Protein AF-A0A1I8H898-F1 (afdb_monomer)

Mean predicted aligned error: 4.96 Å

Sequence (190 aa):
MATEVCCSSGSPSNNSNSGSGSIVTDSGVRNYITGSGKGRGLVLIHDIFGLDIGQTRQFADDLAAKAEATVVMPDLFHGGEAWSLARFPPPDKTEFGNWLSTTANADKAAKAILDQTMPIALLPASDDPDMQKLLEELRDQPFYSRCVHRRYDGVSHGFCAARGDRNDAKQMEKILDARDTLAKFFIDNA

pLDDT: mean 88.67, std 8.69, range [54.16, 98.31]

Foldseek 3Di:
DVLVQQQPQDQFAAPQVAAPFDFDQDPLWTKTKEADQDPAEAEDEDPLQWPRGRLSRNLQHLLCVLLSYIYIYIGLCNVPLRDHSVCPVPPDSVVVVVSCVPSVPVVVVLVVVLVDLEAEEAEEEQSDDQCVVVLVSCVPRPHSVLHHGHYHYPHGDQCSTRRPDCVPPSSVVVNSVVSNVVSVSSNVRD

Solvent-accessible surface area (backbone atoms only — not comparable to full-atom values): 10751 Å² total; per-residue (Å²): 110,72,65,56,43,64,65,67,39,62,75,65,54,68,52,67,92,37,49,88,53,45,82,44,73,54,98,88,39,49,24,42,39,23,57,81,27,86,90,40,81,42,80,47,80,64,64,68,60,33,75,75,30,7,39,42,36,37,42,43,40,54,32,9,62,70,44,53,13,24,26,38,29,56,36,90,37,75,92,72,68,36,51,56,65,92,51,55,70,58,90,47,64,64,62,51,46,53,43,35,68,64,80,59,36,58,67,66,49,53,53,56,59,72,72,48,94,64,61,52,75,48,70,29,27,52,64,39,73,78,56,57,70,64,57,56,75,40,62,87,43,96,43,38,93,68,38,45,77,49,78,39,76,94,41,42,48,52,36,64,21,44,47,36,51,76,84,40,67,74,52,33,53,51,37,52,50,51,40,51,51,51,21,48,56,47,60,78,71,107

Nearest PDB structures (foldseek):
  7jqy-assembly1_B  TM=5.136E-01  e=6.416E-01  Burkholderia cenocepacia J2315
  5esr-assembly1_A-2  TM=2.553E-01  e=5.324E-01  Caulobacter vibrioides CB15

Radius of gyration: 16.38 Å; Cα contacts (8 Å, |Δi|>4): 297; chains: 1; bounding box: 42×40×44 Å

InterPro domains:
  IPR029058 Alpha/Beta hydrolase fold [G3DSA:3.40.50.1820] (28-118)
  IPR029058 Alpha/Beta hydrolase fold [SSF53474] (32-176)

Secondary structure (DSSP, 8-state):
-HHHHHHHS------TT--SSEEEEETTEEEEEE---TT-EEEPPP-TT-TT-HHHHHHHHHHHHHHTSEEEEE-TTTTT-SPPGGG-S-S-HHHHHHHHHHTT-HHHHHHHHHT-SS--EE--BSSS---HHHHHTTTTSTTGGG-EE--BTTS-TTTTTTT--TTSHHHHHHHHHHHHHHHHHHHHH-

Organism: NCBI:txid282301

Structure (mmCIF, N/CA/C/O backbone):
data_AF-A0A1I8H898-F1
#
_entry.id   AF-A0A1I8H898-F1
#
loop_
_atom_site.group_PDB
_atom_site.id
_atom_site.type_symbol
_atom_site.label_atom_id
_atom_site.label_alt_id
_atom_site.label_comp_id
_atom_site.label_asym_id
_atom_site.label_entity_id
_atom_site.label_seq_id
_atom_site.pdbx_PDB_ins_code
_atom_site.Cartn_x
_atom_site.Cartn_y
_atom_site.Cartn_z
_atom_site.occupancy
_atom_site.B_iso_or_equiv
_atom_site.auth_seq_id
_atom_site.auth_comp_id
_atom_site.auth_asym_id
_atom_site.auth_atom_id
_atom_site.pdbx_PDB_model_num
ATOM 1 N N . MET A 1 1 ? 19.275 0.018 0.232 1.00 54.16 1 MET A N 1
ATOM 2 C CA . MET A 1 1 ? 18.295 -1.082 0.363 1.00 54.16 1 MET A CA 1
ATOM 3 C C . MET A 1 1 ? 17.015 -0.787 -0.415 1.00 54.16 1 MET A C 1
ATOM 5 O O . MET A 1 1 ? 16.666 -1.600 -1.254 1.00 54.16 1 MET A O 1
ATOM 9 N N . ALA A 1 2 ? 16.378 0.382 -0.248 1.00 59.19 2 ALA A N 1
ATOM 10 C CA . ALA A 1 2 ? 15.155 0.737 -0.990 1.00 59.19 2 ALA A CA 1
ATOM 11 C C . ALA A 1 2 ? 15.296 0.677 -2.529 1.00 59.19 2 ALA A C 1
ATOM 13 O O . ALA A 1 2 ? 14.435 0.139 -3.215 1.00 59.19 2 ALA A O 1
ATOM 14 N N . THR A 1 3 ? 16.414 1.160 -3.083 1.00 63.84 3 THR A N 1
ATOM 15 C CA . THR A 1 3 ? 16.683 1.108 -4.533 1.00 63.84 3 THR A CA 1
ATOM 16 C C . THR A 1 3 ? 16.745 -0.315 -5.085 1.00 63.84 3 THR A C 1
ATOM 18 O O . THR A 1 3 ? 16.323 -0.543 -6.214 1.00 63.84 3 THR A O 1
ATOM 21 N N . GLU A 1 4 ? 17.272 -1.264 -4.313 1.00 71.62 4 GLU A N 1
ATOM 22 C CA . GLU A 1 4 ? 17.483 -2.644 -4.751 1.00 71.62 4 GLU A CA 1
ATOM 23 C C . GLU A 1 4 ? 16.157 -3.391 -4.866 1.00 71.62 4 GLU A C 1
ATOM 25 O O . GLU A 1 4 ? 15.850 -3.882 -5.949 1.00 71.62 4 GLU A O 1
ATOM 30 N N . VAL A 1 5 ? 15.344 -3.363 -3.804 1.00 71.88 5 VAL A N 1
ATOM 31 C CA . VAL A 1 5 ? 14.015 -3.993 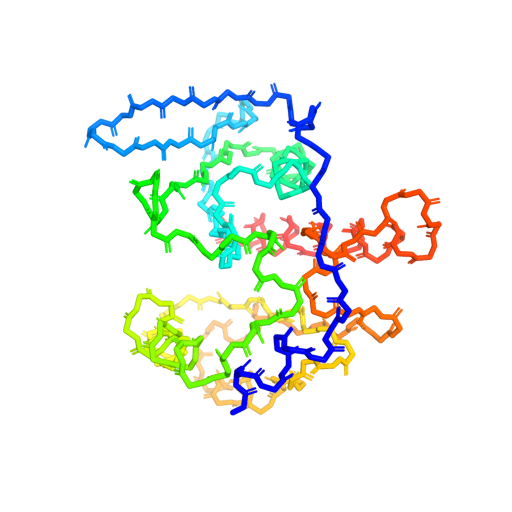-3.765 1.00 71.88 5 VAL A CA 1
ATOM 32 C C . VAL A 1 5 ? 13.111 -3.414 -4.849 1.00 71.88 5 VAL A C 1
ATOM 34 O O . VAL A 1 5 ? 12.553 -4.159 -5.652 1.00 71.88 5 VAL A O 1
ATOM 37 N N . CYS A 1 6 ? 13.042 -2.082 -4.973 1.00 70.88 6 CYS A N 1
ATOM 38 C CA . CYS A 1 6 ? 12.243 -1.451 -6.022 1.00 70.88 6 CYS A CA 1
ATOM 39 C C . CYS A 1 6 ? 12.648 -1.951 -7.417 1.00 70.88 6 CYS A C 1
ATOM 41 O O . CYS A 1 6 ? 11.776 -2.298 -8.212 1.00 70.88 6 CYS A O 1
ATOM 43 N N . CYS A 1 7 ? 13.954 -2.011 -7.715 1.00 73.31 7 CYS A N 1
ATOM 44 C CA . CYS A 1 7 ? 14.472 -2.382 -9.037 1.00 73.31 7 CYS A CA 1
ATOM 45 C C . CYS A 1 7 ? 14.368 -3.878 -9.367 1.00 73.31 7 CYS A C 1
ATOM 47 O O . CYS A 1 7 ? 14.342 -4.211 -10.552 1.00 73.31 7 CYS A O 1
ATOM 49 N N . SER A 1 8 ? 14.346 -4.772 -8.375 1.00 76.56 8 SER A N 1
ATOM 50 C CA . SER A 1 8 ? 14.322 -6.228 -8.586 1.00 76.56 8 SER A CA 1
ATOM 51 C C . SER A 1 8 ? 12.913 -6.829 -8.660 1.00 76.56 8 SER A C 1
ATOM 53 O O . SER A 1 8 ? 12.758 -7.925 -9.194 1.00 76.56 8 SER A O 1
ATOM 55 N N . SER A 1 9 ? 11.887 -6.102 -8.208 1.00 75.69 9 SER A N 1
ATOM 56 C CA . SER A 1 9 ? 10.507 -6.590 -8.013 1.00 75.69 9 SER A CA 1
ATOM 57 C C . SER A 1 9 ? 9.662 -6.732 -9.294 1.00 75.69 9 SER A C 1
ATOM 59 O O . SER A 1 9 ? 8.436 -6.648 -9.262 1.00 75.69 9 SER A O 1
ATOM 61 N N . GLY A 1 10 ? 10.298 -6.895 -10.455 1.00 76.44 10 GLY A N 1
ATOM 62 C CA . GLY A 1 10 ? 9.613 -6.975 -11.748 1.00 76.44 10 GLY A CA 1
ATOM 63 C C . GLY A 1 10 ? 8.990 -5.654 -12.229 1.00 76.44 10 GLY A C 1
ATOM 64 O O . GLY A 1 10 ? 9.042 -4.608 -11.566 1.00 76.44 10 GLY A O 1
ATOM 65 N N . SER A 1 11 ? 8.425 -5.696 -13.439 1.00 83.81 11 SER A N 1
ATOM 66 C CA . SER A 1 11 ? 7.847 -4.523 -14.102 1.00 83.81 11 SER A CA 1
ATOM 67 C C . SER A 1 11 ? 6.476 -4.170 -13.515 1.00 83.81 11 SER A C 1
ATOM 69 O O . SER A 1 11 ? 5.581 -5.017 -13.521 1.00 83.81 11 SER A O 1
ATOM 71 N N . PRO A 1 12 ? 6.272 -2.929 -13.043 1.00 90.19 12 PRO A N 1
ATOM 72 C CA . PRO A 1 12 ? 4.958 -2.466 -12.634 1.00 90.19 12 PRO A CA 1
ATOM 73 C C . PRO A 1 12 ? 4.051 -2.290 -13.860 1.00 90.19 12 PRO A C 1
ATOM 75 O O . PRO A 1 12 ? 4.510 -2.063 -14.981 1.00 90.19 12 PRO A O 1
ATOM 78 N N . SER A 1 13 ? 2.747 -2.360 -13.639 1.00 89.94 13 SER A N 1
ATOM 79 C CA . SER A 1 13 ? 1.715 -2.192 -14.657 1.00 89.94 13 SER A CA 1
ATOM 80 C C . SER A 1 13 ? 0.612 -1.272 -14.146 1.00 89.94 13 SER A C 1
ATOM 82 O O . SER A 1 13 ? 0.474 -1.053 -12.941 1.00 89.94 13 SER A O 1
ATOM 84 N N . ASN A 1 14 ? -0.194 -0.732 -15.057 1.00 89.81 14 ASN A N 1
ATOM 85 C CA . ASN A 1 14 ? -1.360 0.060 -14.692 1.00 89.81 14 ASN A CA 1
ATOM 86 C C . ASN A 1 14 ? -2.572 -0.359 -15.510 1.00 89.81 14 ASN A C 1
ATOM 88 O O . ASN A 1 14 ? -2.575 -0.234 -16.734 1.00 89.81 14 ASN A O 1
ATOM 92 N N . ASN A 1 15 ? -3.619 -0.793 -14.821 1.00 86.19 15 ASN A N 1
ATOM 93 C CA . ASN A 1 15 ? -4.948 -0.894 -15.395 1.00 86.19 15 ASN A CA 1
ATOM 94 C C . ASN A 1 15 ? -5.717 0.391 -15.065 1.00 86.19 15 ASN A C 1
ATOM 96 O O . ASN A 1 15 ? -6.481 0.431 -14.108 1.00 86.19 15 ASN A O 1
ATOM 100 N N . SER A 1 16 ? -5.511 1.453 -15.843 1.00 75.38 16 SER A N 1
ATOM 101 C CA . SER A 1 16 ? -6.016 2.802 -15.533 1.00 75.38 16 SER A CA 1
ATOM 102 C C . SER A 1 16 ? -7.544 2.923 -15.447 1.00 75.38 16 SER A C 1
ATOM 104 O O . SER A 1 16 ? -8.039 3.865 -14.832 1.00 75.38 16 SER A O 1
ATOM 106 N N . ASN A 1 17 ? -8.295 1.964 -15.997 1.00 73.50 17 ASN A N 1
ATOM 107 C CA . ASN A 1 17 ? -9.764 1.916 -15.957 1.00 73.50 17 ASN A CA 1
ATOM 108 C C . ASN A 1 17 ? -10.317 1.298 -14.659 1.00 73.50 17 ASN A C 1
ATOM 110 O O . ASN A 1 17 ? -11.443 0.810 -14.618 1.00 73.50 17 ASN A O 1
ATOM 114 N N . SER A 1 18 ? -9.495 1.264 -13.618 1.00 81.56 18 SER A N 1
ATOM 115 C CA . SER A 1 18 ? -9.754 0.557 -12.373 1.00 81.56 18 SER A CA 1
ATOM 116 C C . SER A 1 18 ? -9.973 1.524 -11.218 1.00 81.56 18 SER A C 1
ATOM 118 O O . SER A 1 18 ? -9.270 2.531 -11.103 1.00 81.56 18 SER A O 1
ATOM 120 N N . GLY A 1 19 ? -10.920 1.181 -10.348 1.00 88.06 19 GLY A N 1
ATOM 121 C CA . GLY A 1 19 ? -11.389 2.045 -9.270 1.00 88.06 19 GLY A CA 1
ATOM 122 C C . GLY A 1 19 ? -12.818 2.529 -9.524 1.00 88.06 19 GLY A C 1
ATOM 123 O O . GLY A 1 19 ? -13.135 3.026 -10.600 1.00 88.06 19 GLY A O 1
ATOM 124 N N . SER A 1 20 ? -13.680 2.353 -8.533 1.00 93.44 20 SER A N 1
ATOM 125 C CA . SER A 1 20 ? -15.090 2.755 -8.500 1.00 93.44 20 SER A CA 1
ATOM 126 C C . SER A 1 20 ? -15.324 4.064 -7.739 1.00 93.44 20 SER A C 1
ATOM 128 O O . SER A 1 20 ? -16.402 4.651 -7.825 1.00 93.44 20 SER A O 1
ATOM 130 N N . GLY A 1 21 ? -14.310 4.520 -7.001 1.00 94.06 21 GLY A N 1
ATOM 131 C CA . GLY A 1 21 ? -14.279 5.798 -6.310 1.00 94.06 21 GLY A CA 1
ATOM 132 C C . GLY A 1 21 ? -14.144 6.987 -7.257 1.00 94.06 21 GLY A C 1
ATOM 133 O O . GLY A 1 21 ? -14.264 6.888 -8.477 1.00 94.06 21 GLY A O 1
ATOM 134 N N . SER A 1 22 ? -13.895 8.158 -6.683 1.00 94.81 22 SER A N 1
ATOM 135 C CA . SER A 1 22 ? -13.815 9.418 -7.420 1.00 94.81 22 SER A CA 1
ATOM 136 C C . SER A 1 22 ? -12.542 10.174 -7.089 1.00 94.81 22 SER A C 1
ATOM 138 O O . SER A 1 22 ? -12.118 10.224 -5.937 1.00 94.81 22 SER A O 1
ATOM 140 N N . ILE A 1 23 ? -11.951 10.803 -8.105 1.00 94.00 23 ILE A N 1
ATOM 141 C CA . ILE A 1 23 ? -10.875 11.769 -7.896 1.00 94.00 23 ILE A CA 1
ATOM 142 C C . ILE A 1 23 ? -11.514 13.125 -7.608 1.00 94.00 23 ILE A C 1
ATOM 144 O O . ILE A 1 23 ? -12.234 13.662 -8.448 1.00 94.00 23 ILE A O 1
ATOM 148 N N . VAL A 1 24 ? -11.234 13.678 -6.434 1.00 93.94 24 VAL A N 1
ATOM 149 C CA . VAL A 1 24 ? -11.728 14.979 -5.981 1.00 93.94 24 VAL A CA 1
ATOM 150 C C . VAL A 1 24 ? -10.544 15.829 -5.549 1.00 93.94 24 VAL A C 1
ATOM 152 O O . VAL A 1 24 ? -9.674 15.365 -4.813 1.00 93.94 24 VAL A O 1
ATOM 155 N N . THR A 1 25 ? -10.511 17.082 -5.990 1.00 94.19 25 THR A N 1
ATOM 156 C CA . THR A 1 25 ? -9.556 18.061 -5.467 1.00 94.19 25 THR A CA 1
ATOM 157 C C . THR A 1 25 ? -10.200 18.806 -4.307 1.00 94.19 25 THR A C 1
ATOM 159 O O . THR A 1 25 ? -11.188 19.508 -4.509 1.00 94.19 25 THR A O 1
ATOM 162 N N . ASP A 1 26 ? -9.629 18.674 -3.113 1.00 84.75 26 ASP A N 1
ATOM 163 C CA . ASP A 1 26 ? -10.034 19.409 -1.913 1.00 84.75 26 ASP A CA 1
ATOM 164 C C . ASP A 1 26 ? -8.816 20.138 -1.343 1.00 84.75 26 ASP A C 1
ATOM 166 O O . ASP A 1 26 ? -7.728 19.571 -1.253 1.00 84.75 26 ASP A O 1
ATOM 170 N N . SER A 1 27 ? -8.983 21.419 -1.008 1.00 87.06 27 SER A N 1
ATOM 171 C CA . SER A 1 27 ? -7.929 22.264 -0.432 1.00 87.06 27 SER A CA 1
ATOM 172 C C . SER A 1 27 ? -6.615 22.255 -1.235 1.00 87.06 27 SER A C 1
ATOM 174 O O . SER A 1 27 ? -5.523 22.343 -0.681 1.00 87.06 27 SER A O 1
ATOM 176 N N . GLY A 1 28 ? -6.720 22.138 -2.564 1.00 86.38 28 GLY A N 1
ATOM 177 C CA . GLY A 1 28 ? -5.576 22.081 -3.481 1.00 86.38 28 GLY A CA 1
ATOM 178 C C . GLY A 1 28 ? -4.901 20.709 -3.594 1.00 86.38 28 GLY A C 1
ATOM 179 O O . GLY A 1 28 ? -3.964 20.566 -4.375 1.00 86.38 28 GLY A O 1
ATOM 180 N N . VAL A 1 29 ? -5.380 19.692 -2.874 1.00 88.88 29 VAL A N 1
ATOM 181 C CA . VAL A 1 29 ? -4.858 18.322 -2.916 1.00 88.88 29 VAL A CA 1
ATOM 182 C C . VAL A 1 29 ? -5.805 17.448 -3.730 1.00 88.88 29 VAL A C 1
ATOM 184 O O . VAL A 1 29 ? -7.006 17.402 -3.463 1.00 88.88 29 VAL A O 1
ATOM 187 N N . ARG A 1 30 ? -5.277 16.749 -4.741 1.00 94.25 30 ARG A N 1
ATOM 188 C CA . ARG A 1 30 ? -6.019 15.690 -5.438 1.00 94.25 30 ARG A CA 1
ATOM 189 C C . ARG A 1 30 ? -6.129 14.483 -4.514 1.00 94.25 30 ARG A C 1
ATOM 191 O O . ARG A 1 30 ? -5.131 14.039 -3.965 1.00 94.25 30 ARG A O 1
ATOM 198 N N . ASN A 1 31 ? -7.321 13.925 -4.385 1.00 93.94 31 ASN A N 1
ATOM 199 C CA . ASN A 1 31 ? -7.587 12.747 -3.572 1.00 93.94 31 ASN A CA 1
ATOM 200 C C . ASN A 1 31 ? -8.385 11.744 -4.391 1.00 93.94 31 ASN A C 1
ATOM 202 O O . ASN A 1 31 ? -9.312 12.132 -5.095 1.00 93.94 31 ASN A O 1
ATOM 206 N N . TYR A 1 32 ? -8.078 10.460 -4.267 1.00 95.75 32 TYR A N 1
ATOM 207 C CA . TY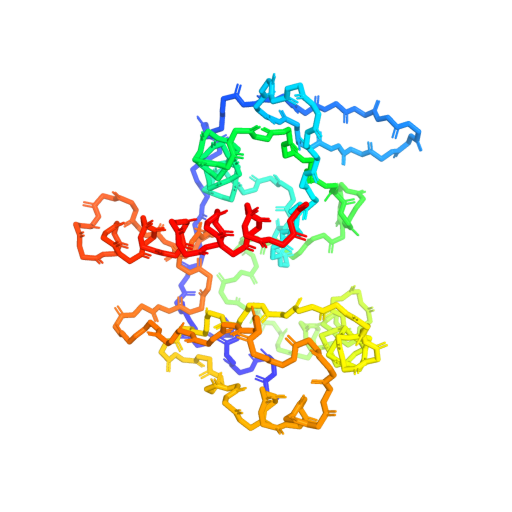R A 1 32 ? -9.012 9.403 -4.633 1.00 95.75 32 TYR A CA 1
ATOM 208 C C . TYR A 1 32 ? -9.832 9.038 -3.396 1.00 95.75 32 TYR A C 1
ATOM 210 O O . TYR A 1 32 ? -9.267 8.701 -2.357 1.00 95.75 32 TYR A O 1
ATOM 218 N N . ILE A 1 33 ? -11.154 9.139 -3.496 1.00 95.25 33 ILE A N 1
ATOM 219 C CA . ILE A 1 33 ? -12.087 8.913 -2.391 1.00 95.25 33 ILE A CA 1
ATOM 220 C C . ILE A 1 33 ? -13.025 7.773 -2.769 1.00 95.25 33 ILE A C 1
ATOM 222 O O . ILE A 1 33 ? -13.607 7.777 -3.855 1.00 95.25 33 ILE A O 1
ATOM 226 N N . THR A 1 34 ? -13.183 6.806 -1.869 1.00 96.50 34 THR A N 1
ATOM 227 C CA . THR A 1 34 ? -14.063 5.651 -2.067 1.00 96.50 34 THR A CA 1
ATOM 228 C C . THR A 1 34 ? -14.668 5.161 -0.753 1.00 96.50 34 THR A C 1
ATOM 230 O O . THR A 1 34 ? -14.199 5.495 0.337 1.00 96.50 34 THR A O 1
ATOM 233 N N . GLY A 1 35 ? -15.728 4.363 -0.862 1.00 93.50 35 GLY A N 1
ATOM 234 C CA . GLY A 1 35 ? -16.539 3.919 0.264 1.00 93.50 35 GLY A CA 1
ATOM 235 C C . GLY A 1 35 ? -17.561 4.958 0.725 1.00 93.50 35 GLY A C 1
ATOM 236 O O . GLY A 1 35 ? -17.519 6.135 0.376 1.00 93.50 35 GLY A O 1
ATOM 237 N N . SER A 1 36 ? -18.521 4.490 1.516 1.00 77.19 36 SER A N 1
ATOM 238 C CA . SER A 1 36 ? -19.608 5.308 2.069 1.00 77.19 36 SER A CA 1
ATOM 239 C C . SER A 1 36 ? -19.740 5.140 3.583 1.00 77.19 36 SER A C 1
ATOM 241 O O . SER A 1 36 ? -20.809 5.395 4.145 1.00 77.19 36 SER A O 1
ATOM 243 N N . GLY A 1 37 ? -18.685 4.643 4.239 1.00 66.38 37 GLY A N 1
ATOM 244 C CA . GLY A 1 37 ? -18.688 4.338 5.665 1.00 66.38 37 GLY A CA 1
ATOM 245 C C . GLY A 1 37 ? -18.958 5.593 6.489 1.00 66.38 37 GLY A C 1
ATOM 246 O O . GLY A 1 37 ? -18.122 6.496 6.554 1.00 66.38 37 GLY A O 1
ATOM 247 N N . LYS A 1 38 ? -20.131 5.660 7.128 1.00 67.31 38 LYS A N 1
ATOM 248 C CA . LYS A 1 38 ? -20.464 6.734 8.069 1.00 67.31 38 LYS A CA 1
ATOM 249 C C . LYS A 1 38 ? -19.777 6.434 9.401 1.00 67.31 38 LYS A C 1
ATOM 251 O O . LYS A 1 38 ? -20.187 5.520 10.106 1.00 67.31 38 LYS A O 1
ATOM 256 N N . GLY A 1 39 ? -18.748 7.209 9.740 1.00 78.00 39 GLY A N 1
ATOM 257 C CA . GLY A 1 39 ? -18.122 7.192 11.069 1.00 78.00 39 GLY A CA 1
ATOM 258 C C . GLY A 1 39 ? -16.714 6.596 11.157 1.00 78.00 39 GLY A C 1
ATOM 259 O O . GLY A 1 39 ? -16.139 6.642 12.238 1.00 78.00 39 GLY A O 1
ATOM 260 N N . ARG A 1 40 ? -16.129 6.092 10.058 1.00 87.69 40 ARG A N 1
ATOM 261 C CA . ARG A 1 40 ? -14.710 5.686 10.002 1.00 87.69 40 ARG A CA 1
ATOM 262 C C . ARG A 1 40 ? -14.035 6.229 8.748 1.00 87.69 40 ARG A C 1
ATOM 264 O O . ARG A 1 40 ? -14.5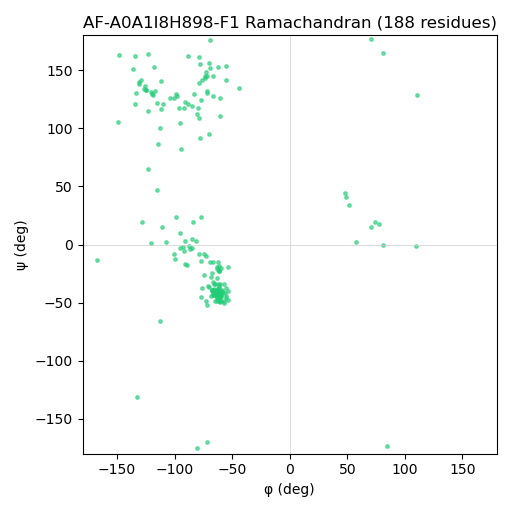58 6.061 7.647 1.00 87.69 40 ARG A O 1
ATOM 271 N N . GLY A 1 41 ? -12.880 6.863 8.927 1.00 90.19 41 GLY A N 1
ATOM 272 C CA . GLY A 1 41 ? -12.030 7.360 7.848 1.00 90.19 41 GLY A CA 1
ATOM 273 C C . GLY A 1 41 ? -10.681 6.651 7.859 1.00 90.19 41 GLY A C 1
ATOM 274 O O . GLY A 1 41 ? -10.059 6.547 8.913 1.00 90.19 41 GLY A O 1
ATOM 275 N N . LEU A 1 42 ? -10.234 6.179 6.700 1.00 91.56 42 LEU A N 1
ATOM 276 C CA . LEU A 1 42 ? -8.923 5.569 6.503 1.00 91.56 42 LEU A CA 1
ATOM 277 C C . LEU A 1 42 ? -8.153 6.391 5.474 1.00 91.56 42 LEU A C 1
ATOM 279 O O . LEU A 1 42 ? -8.660 6.662 4.388 1.00 91.56 42 LEU A O 1
ATOM 283 N N . VAL A 1 43 ? -6.919 6.767 5.803 1.00 91.12 43 VAL A N 1
ATOM 284 C CA . VAL A 1 43 ? -6.007 7.381 4.835 1.00 91.12 43 VAL A CA 1
ATOM 285 C C . VAL A 1 43 ? -5.111 6.293 4.259 1.00 91.12 43 VAL A C 1
ATOM 287 O O . VAL A 1 43 ? -4.365 5.654 4.998 1.00 91.12 43 VAL A O 1
ATOM 290 N N . LEU A 1 44 ? -5.199 6.067 2.950 1.00 92.94 44 LEU A N 1
ATOM 291 C CA . LEU A 1 44 ? -4.334 5.134 2.233 1.00 92.94 44 LEU A CA 1
ATOM 292 C C . LEU A 1 44 ? -3.206 5.916 1.562 1.00 92.94 44 LEU A C 1
ATOM 294 O O . LEU A 1 44 ? -3.460 6.876 0.844 1.00 92.94 44 LEU A O 1
ATOM 298 N N . ILE A 1 45 ? -1.962 5.491 1.757 1.00 90.75 45 ILE A N 1
ATOM 299 C CA . ILE A 1 45 ? -0.798 6.087 1.097 1.00 90.75 45 ILE A CA 1
ATOM 300 C C . ILE A 1 45 ? -0.396 5.192 -0.076 1.00 90.75 45 ILE A C 1
ATOM 302 O O . ILE A 1 45 ? -0.205 3.989 0.096 1.00 90.75 45 ILE A O 1
ATOM 306 N N . HIS A 1 46 ? -0.300 5.769 -1.274 1.00 90.81 46 HIS A N 1
ATOM 307 C CA . HIS A 1 46 ? 0.112 5.044 -2.476 1.00 90.81 46 HIS A CA 1
ATOM 308 C C . HIS A 1 46 ? 1.638 4.856 -2.545 1.00 90.81 46 HIS A C 1
ATOM 310 O O . HIS A 1 46 ? 2.407 5.601 -1.940 1.00 90.81 46 HIS A O 1
ATOM 316 N N . ASP A 1 47 ? 2.071 3.897 -3.364 1.00 89.94 47 ASP A N 1
ATOM 317 C CA . ASP A 1 47 ? 3.479 3.687 -3.726 1.00 89.94 47 ASP A CA 1
ATOM 318 C C . ASP A 1 47 ? 4.023 4.832 -4.617 1.00 89.94 47 ASP A C 1
ATOM 320 O O . ASP A 1 47 ? 3.284 5.727 -5.038 1.00 89.94 47 ASP A O 1
ATOM 324 N N . ILE A 1 48 ? 5.315 4.790 -4.950 1.00 91.06 48 ILE A N 1
ATOM 325 C CA . ILE A 1 48 ? 6.075 5.780 -5.728 1.00 91.06 48 ILE A CA 1
ATOM 326 C C . ILE A 1 48 ? 5.469 6.143 -7.089 1.00 91.06 48 ILE A C 1
ATOM 328 O O . ILE A 1 48 ? 5.806 7.184 -7.646 1.00 91.06 48 ILE A O 1
ATOM 332 N N . PHE A 1 49 ? 4.582 5.306 -7.630 1.00 91.75 49 PHE A N 1
ATOM 333 C CA . PHE A 1 49 ? 3.921 5.538 -8.915 1.00 91.75 49 PHE A CA 1
ATOM 334 C C . PHE A 1 49 ? 2.665 6.417 -8.822 1.00 91.75 49 PHE A C 1
ATOM 336 O O . PHE A 1 49 ? 2.063 6.744 -9.845 1.00 91.75 49 PHE A O 1
ATOM 343 N N . GLY A 1 50 ? 2.278 6.826 -7.614 1.00 91.00 50 GLY A N 1
ATOM 344 C CA . GLY A 1 50 ? 1.285 7.872 -7.412 1.00 91.00 50 GLY A CA 1
ATOM 345 C C . GLY A 1 50 ? -0.173 7.423 -7.445 1.00 91.00 50 GLY A C 1
ATOM 346 O O . GLY A 1 50 ? -0.514 6.240 -7.535 1.00 91.00 50 GLY A O 1
ATOM 347 N N . LEU A 1 51 ? -1.048 8.430 -7.392 1.00 90.75 51 LEU A N 1
ATOM 348 C CA . LEU A 1 51 ? -2.502 8.283 -7.333 1.00 90.75 51 LEU A CA 1
ATOM 349 C C . LEU A 1 51 ? -3.096 7.580 -8.564 1.00 90.75 51 LEU A C 1
ATOM 351 O O . LEU A 1 51 ? -4.209 7.056 -8.502 1.00 90.75 51 LEU A O 1
ATOM 355 N N . ASP A 1 52 ? -2.394 7.604 -9.697 1.00 90.06 52 ASP A N 1
ATOM 356 C CA . ASP A 1 52 ? -2.910 7.192 -11.006 1.00 90.06 52 ASP A CA 1
ATOM 357 C C . ASP A 1 52 ? -2.822 5.688 -11.300 1.00 90.06 52 ASP A C 1
ATOM 359 O O . ASP A 1 52 ? -3.238 5.236 -12.370 1.00 90.06 52 ASP A O 1
ATOM 363 N N . ILE A 1 53 ? -2.383 4.894 -10.321 1.00 93.12 53 ILE A N 1
ATOM 364 C CA . ILE A 1 53 ? -2.382 3.433 -10.406 1.00 93.12 53 ILE A CA 1
ATOM 365 C C . ILE A 1 53 ? -3.763 2.865 -10.094 1.00 93.12 53 ILE A C 1
ATOM 367 O O . ILE A 1 53 ? -4.233 2.879 -8.954 1.00 93.12 53 ILE A O 1
ATOM 371 N N . GLY A 1 54 ? -4.397 2.298 -11.115 1.00 94.06 54 GLY A N 1
ATOM 372 C CA . GLY A 1 54 ? -5.735 1.735 -11.020 1.00 94.06 54 GLY A CA 1
ATOM 373 C C . GLY A 1 54 ? -5.836 0.522 -10.091 1.00 94.06 54 GLY A C 1
ATOM 374 O O . GLY A 1 54 ? -6.835 0.373 -9.391 1.00 94.06 54 GLY A O 1
ATOM 375 N N . GLN A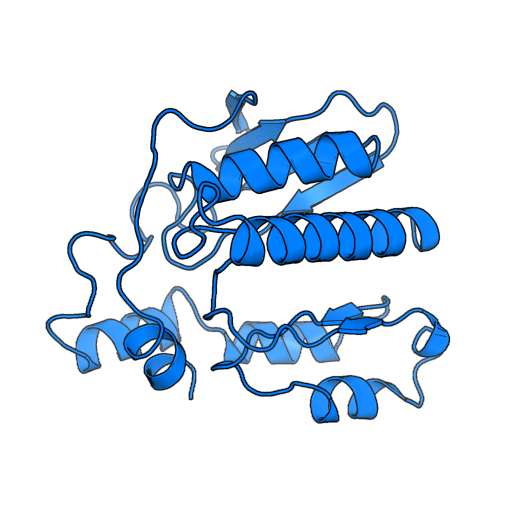 1 55 ? -4.800 -0.316 -10.004 1.00 94.31 55 GLN A N 1
ATOM 376 C CA . GLN A 1 55 ? -4.774 -1.423 -9.039 1.00 94.31 55 GLN A CA 1
ATOM 377 C C . GLN A 1 55 ? -4.763 -0.919 -7.591 1.00 94.31 55 GLN A C 1
ATOM 379 O O . GLN A 1 55 ? -5.482 -1.458 -6.756 1.00 94.31 55 GLN A O 1
ATOM 384 N N . THR A 1 56 ? -4.019 0.153 -7.299 1.00 95.25 56 THR A N 1
ATOM 385 C CA . THR A 1 56 ? -4.017 0.782 -5.970 1.00 95.25 56 THR A CA 1
ATOM 386 C C . THR A 1 56 ? -5.399 1.340 -5.628 1.00 95.25 56 THR A C 1
ATOM 388 O O . THR A 1 56 ? -5.864 1.192 -4.501 1.00 95.25 56 THR A O 1
ATOM 391 N N . ARG A 1 57 ? -6.101 1.922 -6.610 1.00 96.19 57 ARG A N 1
ATOM 392 C CA . ARG A 1 57 ? -7.490 2.387 -6.453 1.00 96.19 57 ARG A CA 1
ATOM 393 C C . ARG A 1 57 ? -8.467 1.245 -6.185 1.00 96.19 57 ARG A C 1
ATOM 395 O O . ARG A 1 57 ? -9.296 1.367 -5.294 1.00 96.19 57 ARG A O 1
ATOM 402 N N . GLN A 1 58 ? -8.342 0.120 -6.893 1.00 95.88 58 GLN A N 1
ATOM 403 C CA . GLN A 1 58 ? -9.138 -1.077 -6.593 1.00 95.88 58 GLN A CA 1
ATOM 404 C C . GLN A 1 58 ? -8.871 -1.594 -5.184 1.00 95.88 58 GLN A C 1
ATOM 406 O O . GLN A 1 58 ? -9.808 -1.942 -4.476 1.00 95.88 58 GLN A O 1
ATOM 411 N N . PHE A 1 59 ? -7.609 -1.622 -4.757 1.00 96.88 59 PHE A N 1
ATOM 412 C CA . PHE A 1 59 ? -7.283 -2.025 -3.396 1.00 96.88 59 PHE A CA 1
ATOM 413 C C . PHE A 1 59 ? -7.916 -1.083 -2.363 1.00 96.88 59 PHE A C 1
ATOM 415 O O . PHE A 1 59 ? -8.449 -1.553 -1.362 1.00 96.88 59 PHE A O 1
ATOM 422 N N . ALA A 1 60 ? -7.927 0.229 -2.628 1.00 97.00 60 ALA A N 1
ATOM 423 C CA . ALA A 1 60 ? -8.629 1.208 -1.800 1.00 97.00 60 ALA A CA 1
ATOM 424 C C . ALA A 1 60 ? -10.139 0.925 -1.725 1.00 97.00 60 ALA A C 1
ATOM 426 O O . ALA A 1 60 ? -10.706 0.979 -0.636 1.00 97.00 60 ALA A O 1
ATOM 427 N N . ASP A 1 61 ? -10.775 0.588 -2.850 1.00 96.88 61 ASP A N 1
ATOM 428 C CA . ASP A 1 61 ? -12.199 0.232 -2.888 1.00 96.88 61 ASP A CA 1
ATOM 429 C C . ASP A 1 61 ? -12.484 -1.032 -2.078 1.00 96.88 61 ASP A C 1
ATOM 431 O O . ASP A 1 61 ? -13.390 -1.051 -1.242 1.00 96.88 61 ASP A O 1
ATOM 435 N N . ASP A 1 62 ? -11.689 -2.082 -2.300 1.00 96.56 62 ASP A N 1
ATOM 436 C CA . ASP A 1 62 ? -11.851 -3.352 -1.604 1.00 96.56 62 ASP A CA 1
ATOM 437 C C . ASP A 1 62 ? -11.665 -3.160 -0.091 1.00 96.56 62 ASP A C 1
ATOM 439 O O . ASP A 1 62 ? -12.418 -3.715 0.714 1.00 96.56 62 ASP A O 1
ATOM 443 N N . LEU A 1 63 ? -10.663 -2.366 0.302 1.00 96.25 63 LEU A N 1
ATOM 444 C CA . LEU A 1 63 ? -10.373 -2.049 1.694 1.00 96.25 63 LEU A CA 1
ATOM 445 C C . LEU A 1 63 ? -11.498 -1.224 2.326 1.00 96.25 63 LEU A C 1
ATOM 447 O O . LEU A 1 63 ? -11.923 -1.547 3.432 1.00 96.25 63 LEU A O 1
ATOM 451 N N . ALA A 1 64 ? -12.023 -0.215 1.625 1.00 96.38 64 ALA A N 1
ATOM 452 C CA . ALA A 1 64 ? -13.151 0.593 2.090 1.00 96.38 64 ALA A CA 1
ATOM 453 C C . ALA A 1 64 ? -14.397 -0.262 2.338 1.00 96.38 64 ALA A C 1
ATOM 455 O O . ALA A 1 64 ? -15.037 -0.142 3.384 1.00 96.38 64 ALA A O 1
ATOM 456 N N . ALA A 1 65 ? -14.707 -1.162 1.399 1.00 95.44 65 ALA A N 1
ATOM 457 C CA . ALA A 1 65 ? -15.825 -2.088 1.517 1.00 95.44 65 ALA A CA 1
ATOM 458 C C . ALA A 1 65 ? -15.637 -3.055 2.694 1.00 95.44 65 ALA A C 1
ATOM 460 O O . ALA A 1 65 ? -16.561 -3.259 3.476 1.00 95.44 65 ALA A O 1
ATOM 461 N N . LYS A 1 66 ? -14.436 -3.627 2.852 1.00 95.56 66 LYS A N 1
ATOM 462 C CA . LYS A 1 66 ? -14.147 -4.598 3.916 1.00 95.56 66 LYS A CA 1
ATOM 463 C C . LYS A 1 66 ? -14.098 -3.965 5.309 1.00 95.56 66 LYS A C 1
ATOM 465 O O . LYS A 1 66 ? -14.502 -4.609 6.271 1.00 95.56 66 LYS A O 1
ATOM 470 N N . ALA A 1 67 ? -13.592 -2.738 5.414 1.00 93.94 67 ALA A N 1
ATOM 471 C CA . ALA A 1 67 ? -13.478 -1.998 6.669 1.00 93.94 67 ALA A CA 1
ATOM 472 C C . ALA A 1 67 ? -14.748 -1.202 7.032 1.00 93.94 67 ALA A C 1
ATOM 474 O O . ALA A 1 67 ? -14.783 -0.563 8.085 1.00 93.94 67 ALA A O 1
ATOM 475 N N . GLU A 1 68 ? -15.760 -1.195 6.153 1.00 93.56 68 GLU A N 1
ATOM 476 C CA . GLU A 1 68 ? -16.952 -0.339 6.252 1.00 93.56 68 GLU A CA 1
ATOM 477 C C . GLU A 1 68 ? -16.584 1.133 6.531 1.00 93.56 68 GLU A C 1
ATOM 479 O O . GLU A 1 68 ? -17.159 1.806 7.392 1.00 93.56 68 GLU A O 1
ATOM 484 N N . ALA A 1 69 ? -15.576 1.626 5.809 1.00 94.25 69 ALA A N 1
ATOM 485 C CA . ALA A 1 69 ? -14.955 2.928 6.023 1.00 94.25 69 ALA A CA 1
ATOM 486 C C . ALA A 1 69 ? -15.010 3.795 4.760 1.00 94.25 69 ALA A C 1
ATOM 488 O O . ALA A 1 69 ? -15.251 3.316 3.651 1.00 94.25 69 ALA A O 1
ATOM 489 N N . THR A 1 70 ? -14.775 5.093 4.933 1.00 95.06 70 THR A N 1
ATOM 490 C CA . THR A 1 70 ? -14.402 5.979 3.827 1.00 95.06 70 THR A CA 1
ATOM 491 C C . THR A 1 70 ? -12.883 5.952 3.694 1.00 95.06 70 THR A C 1
ATOM 493 O O . THR A 1 70 ? -12.185 6.289 4.650 1.00 95.06 70 THR A O 1
ATOM 496 N N . VAL A 1 71 ? -12.367 5.556 2.531 1.00 96.00 71 VAL A N 1
ATOM 497 C CA . VAL A 1 71 ? -10.930 5.596 2.232 1.00 96.00 71 VAL A CA 1
ATOM 498 C C . VAL A 1 71 ? -10.622 6.853 1.431 1.00 96.00 71 VAL A C 1
ATOM 500 O O . VAL A 1 71 ? -11.241 7.110 0.399 1.00 96.00 71 VAL A O 1
ATOM 503 N N . VAL A 1 72 ? -9.642 7.618 1.902 1.00 95.06 72 VAL A N 1
ATOM 504 C CA . VAL 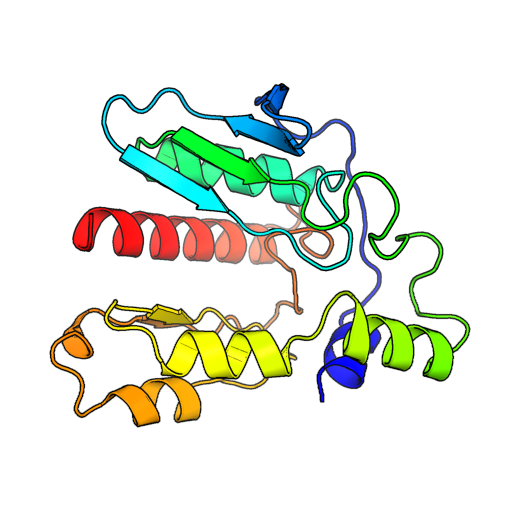A 1 72 ? -9.069 8.771 1.206 1.00 95.06 72 VAL A CA 1
ATOM 505 C C . VAL A 1 72 ? -7.619 8.445 0.881 1.00 95.06 72 VAL A C 1
ATOM 507 O O . VAL A 1 72 ? -6.824 8.162 1.771 1.00 95.06 72 VAL A O 1
ATOM 510 N N . MET A 1 73 ? -7.265 8.487 -0.395 1.00 95.81 73 MET A N 1
ATOM 511 C CA . MET A 1 73 ? -5.894 8.340 -0.863 1.00 95.81 73 MET A CA 1
ATOM 512 C C . MET A 1 73 ? -5.434 9.675 -1.455 1.00 95.81 73 MET A C 1
ATOM 514 O O . MET A 1 73 ? -5.838 9.996 -2.575 1.00 95.81 73 MET A O 1
ATOM 518 N N . PRO A 1 74 ? -4.664 10.489 -0.716 1.00 93.38 74 PRO A N 1
ATOM 519 C CA . PRO A 1 74 ? -4.162 11.761 -1.219 1.00 93.38 74 PRO A CA 1
ATOM 520 C C . PRO A 1 74 ? -3.055 11.550 -2.255 1.00 93.38 74 PRO A C 1
ATOM 522 O O . PRO A 1 74 ? -2.277 10.603 -2.169 1.00 93.38 74 PRO A O 1
ATOM 525 N N . ASP A 1 75 ? -2.967 12.462 -3.219 1.00 91.25 75 ASP A N 1
ATOM 526 C CA . ASP A 1 75 ? -1.854 12.570 -4.159 1.00 91.25 75 ASP A CA 1
ATOM 527 C C . ASP A 1 75 ? -0.661 13.240 -3.471 1.00 91.25 75 ASP A C 1
ATOM 529 O O . ASP A 1 75 ? -0.537 14.468 -3.454 1.00 91.25 75 ASP A O 1
ATOM 533 N N . LEU A 1 76 ? 0.213 12.422 -2.884 1.00 88.31 76 LEU A N 1
ATOM 534 C CA . LEU A 1 76 ? 1.409 12.902 -2.186 1.00 88.31 76 LEU A CA 1
ATOM 535 C C . LEU A 1 76 ? 2.496 13.422 -3.135 1.00 88.31 76 LEU A C 1
ATOM 537 O O . LEU A 1 76 ? 3.468 14.010 -2.674 1.00 88.31 76 LEU A O 1
ATOM 541 N N . PHE A 1 77 ? 2.339 13.209 -4.443 1.00 87.25 77 PHE A N 1
ATOM 542 C CA . PHE A 1 77 ? 3.278 13.662 -5.467 1.00 87.25 77 PHE A CA 1
ATOM 543 C C . PHE A 1 77 ? 2.705 14.785 -6.343 1.00 87.25 77 PHE A C 1
ATOM 545 O O . PHE A 1 77 ? 3.231 15.073 -7.422 1.00 87.25 77 PHE A O 1
ATOM 552 N N . HIS A 1 78 ? 1.612 15.410 -5.896 1.00 82.94 78 HIS A N 1
ATOM 553 C CA . HIS A 1 78 ? 1.062 16.643 -6.455 1.00 82.94 78 HIS A CA 1
ATOM 554 C C . HIS A 1 78 ? 0.905 16.639 -7.990 1.00 82.94 78 HIS A C 1
ATOM 556 O O . HIS A 1 78 ? 1.179 17.633 -8.660 1.00 82.94 78 HIS A O 1
ATOM 562 N N . GLY A 1 79 ? 0.446 15.523 -8.565 1.00 66.50 79 GLY A N 1
ATOM 563 C CA . GLY A 1 79 ? 0.099 15.420 -9.981 1.00 66.50 79 GLY A CA 1
ATOM 564 C C . GLY A 1 79 ? 1.274 15.450 -10.960 1.00 66.50 79 GLY A C 1
ATOM 565 O O . GLY A 1 79 ? 1.038 15.639 -12.154 1.00 66.50 79 GLY A O 1
ATOM 566 N N . GLY A 1 80 ? 2.516 15.267 -10.499 1.00 73.88 80 GLY A N 1
ATOM 567 C CA . GLY A 1 80 ? 3.670 15.272 -11.405 1.00 73.88 80 GLY A CA 1
ATOM 568 C C . GLY A 1 80 ? 4.994 14.759 -10.847 1.00 73.88 80 GLY A C 1
ATOM 569 O O . GLY A 1 80 ? 5.900 14.493 -11.631 1.00 73.88 80 GLY A O 1
ATOM 570 N N . GLU A 1 81 ? 5.124 14.586 -9.533 1.00 84.44 81 GLU A N 1
ATOM 571 C CA . GLU A 1 81 ? 6.392 14.163 -8.926 1.00 84.44 81 GLU A CA 1
ATOM 572 C C . GLU A 1 81 ? 6.515 12.646 -8.770 1.00 84.44 81 GLU A C 1
ATOM 574 O O . GLU A 1 81 ? 7.576 12.159 -8.384 1.00 84.44 81 GLU A O 1
ATOM 579 N N . ALA A 1 82 ? 5.452 11.897 -9.079 1.00 90.94 82 ALA A N 1
ATOM 580 C CA . ALA A 1 82 ? 5.436 10.447 -8.987 1.00 90.94 82 ALA A CA 1
ATOM 581 C C . ALA A 1 82 ? 6.396 9.847 -10.017 1.00 90.94 82 ALA A C 1
ATOM 583 O O . ALA A 1 82 ? 6.522 10.342 -11.144 1.00 90.94 82 ALA A O 1
ATOM 584 N N . TRP A 1 83 ? 7.042 8.738 -9.665 1.00 90.94 83 TRP A N 1
ATOM 585 C CA . TRP A 1 83 ? 7.900 8.052 -10.616 1.00 90.94 83 TRP A CA 1
ATOM 586 C C . TRP A 1 83 ? 7.062 7.471 -11.754 1.00 90.94 83 TRP A C 1
ATOM 588 O O . TRP A 1 83 ? 6.094 6.742 -11.541 1.00 90.94 83 TRP A O 1
ATOM 598 N N . SER A 1 84 ? 7.446 7.773 -12.991 1.00 89.19 84 SER A N 1
ATOM 599 C CA . SER A 1 84 ? 6.723 7.278 -14.159 1.00 89.19 84 SER A CA 1
ATOM 600 C C . SER A 1 84 ? 6.952 5.780 -14.356 1.00 89.19 84 SER A C 1
ATOM 602 O O . SER A 1 84 ? 8.091 5.317 -14.434 1.00 89.19 84 SER A O 1
ATOM 604 N N . LEU A 1 85 ? 5.862 5.028 -14.533 1.00 89.06 85 LEU A N 1
ATOM 605 C CA . LEU A 1 85 ? 5.896 3.605 -14.898 1.00 89.06 85 LEU A CA 1
ATOM 606 C C . LEU A 1 85 ? 6.707 3.346 -16.174 1.00 89.06 85 LEU A C 1
ATOM 608 O O . LEU A 1 85 ? 7.423 2.355 -16.257 1.00 89.06 85 LEU A O 1
ATOM 612 N N . ALA A 1 86 ? 6.629 4.250 -17.157 1.00 87.06 86 ALA A N 1
ATOM 613 C CA . ALA A 1 86 ? 7.362 4.131 -18.420 1.00 87.06 86 ALA A CA 1
ATOM 614 C C . ALA A 1 86 ? 8.884 4.258 -18.239 1.00 87.06 86 ALA A C 1
ATOM 616 O O . ALA A 1 86 ? 9.653 3.903 -19.128 1.00 87.06 86 ALA A O 1
ATOM 617 N N . ARG A 1 87 ? 9.320 4.763 -17.080 1.00 86.62 87 ARG A N 1
ATOM 618 C CA . ARG A 1 87 ? 10.723 4.867 -16.676 1.00 86.62 87 ARG A CA 1
ATOM 619 C C . ARG A 1 87 ? 11.114 3.721 -15.740 1.00 86.62 87 ARG A C 1
ATOM 621 O O . ARG A 1 87 ? 12.023 3.894 -14.933 1.00 86.62 87 ARG A O 1
ATOM 628 N N . PHE A 1 88 ? 10.400 2.593 -15.792 1.00 86.06 88 PHE A N 1
ATOM 629 C CA . PHE A 1 88 ? 10.684 1.409 -14.990 1.00 86.06 88 PHE A CA 1
ATOM 630 C C . PHE A 1 88 ? 11.020 0.192 -15.878 1.00 86.06 88 PHE A C 1
ATOM 632 O O . PHE A 1 88 ? 10.229 -0.131 -16.765 1.00 86.06 88 PHE A O 1
ATOM 639 N N . PRO A 1 89 ? 12.145 -0.521 -15.652 1.00 86.19 89 PRO A N 1
ATOM 640 C CA . PRO A 1 89 ? 13.183 -0.247 -14.652 1.00 86.19 89 PRO A CA 1
ATOM 641 C C . PRO A 1 89 ? 13.882 1.105 -14.893 1.00 86.19 89 PRO A C 1
ATOM 643 O O . PRO A 1 89 ? 13.901 1.582 -16.029 1.00 86.19 89 PRO A O 1
ATOM 646 N N . PRO A 1 90 ? 14.423 1.748 -13.840 1.00 85.69 90 PRO A N 1
ATOM 647 C CA . PRO A 1 90 ? 15.026 3.068 -13.961 1.00 85.69 90 PRO A CA 1
ATOM 648 C C . PRO A 1 90 ? 16.200 3.033 -14.947 1.00 85.69 90 PRO A C 1
ATOM 650 O O . PRO A 1 90 ? 17.115 2.225 -14.762 1.00 85.69 90 PRO A O 1
ATOM 653 N N . PRO A 1 91 ? 16.201 3.900 -15.979 1.00 84.12 91 PRO A N 1
ATOM 654 C CA . PRO A 1 91 ? 17.285 3.939 -16.958 1.00 84.12 91 PRO A CA 1
ATOM 655 C C . PRO A 1 91 ? 18.601 4.395 -16.316 1.00 84.12 91 PRO A C 1
ATOM 657 O O . PRO A 1 91 ? 19.664 3.898 -16.677 1.00 84.12 91 PRO A O 1
ATOM 660 N N . ASP A 1 92 ? 18.518 5.290 -15.325 1.00 88.69 92 ASP A N 1
ATOM 661 C CA . ASP A 1 92 ? 19.627 5.700 -14.469 1.00 88.69 92 ASP A CA 1
ATOM 662 C C . ASP A 1 92 ? 19.275 5.441 -12.996 1.00 88.69 92 ASP A C 1
ATOM 664 O O . ASP A 1 92 ? 18.366 6.048 -12.420 1.00 88.69 92 ASP A O 1
ATOM 668 N N . LYS A 1 93 ? 20.021 4.524 -12.371 1.00 86.12 93 LYS A N 1
ATOM 669 C CA . LYS A 1 93 ? 19.859 4.175 -10.953 1.00 86.12 93 LYS A CA 1
ATOM 670 C C . LYS A 1 93 ? 20.261 5.315 -10.014 1.00 86.12 93 LYS A C 1
ATOM 672 O O . LYS A 1 93 ? 19.770 5.356 -8.889 1.00 86.12 93 LYS A O 1
ATOM 677 N N . THR A 1 94 ? 21.133 6.219 -10.454 1.00 89.25 94 THR A N 1
ATOM 678 C CA . THR A 1 94 ? 21.586 7.380 -9.676 1.00 89.25 94 THR A CA 1
ATOM 679 C C . THR A 1 94 ? 20.482 8.420 -9.592 1.00 89.25 94 THR A C 1
ATOM 681 O O . THR A 1 94 ? 20.142 8.858 -8.497 1.00 89.25 94 THR A O 1
ATOM 684 N N . GLU A 1 95 ? 19.870 8.767 -10.728 1.00 90.06 95 GLU A N 1
ATOM 685 C CA . GLU A 1 95 ? 18.711 9.664 -10.764 1.00 90.06 95 GLU A CA 1
ATOM 686 C C . GLU A 1 95 ? 17.577 9.113 -9.896 1.00 90.06 95 GLU A C 1
ATOM 688 O O . GLU A 1 95 ? 17.054 9.815 -9.032 1.00 90.06 95 GLU A O 1
ATOM 693 N N . PHE A 1 96 ? 17.253 7.830 -10.073 1.00 89.12 96 PHE A N 1
ATOM 694 C CA . PHE A 1 96 ? 16.220 7.173 -9.281 1.00 89.12 96 PHE A CA 1
ATOM 695 C C . PHE A 1 96 ? 16.552 7.164 -7.783 1.00 89.12 96 PHE A C 1
ATOM 697 O O . PHE A 1 96 ? 15.693 7.463 -6.956 1.00 89.12 96 PHE A O 1
ATOM 704 N N . GLY A 1 97 ? 17.805 6.878 -7.417 1.00 88.19 97 GLY A N 1
ATOM 705 C CA . GLY A 1 97 ? 18.268 6.930 -6.031 1.00 88.19 97 GLY A CA 1
ATOM 706 C C . GLY A 1 97 ? 18.189 8.331 -5.418 1.00 88.19 97 GLY A C 1
ATOM 707 O O . GLY A 1 97 ? 17.783 8.467 -4.266 1.00 88.19 97 GLY A O 1
ATOM 708 N N . ASN A 1 98 ? 18.518 9.372 -6.186 1.00 89.56 98 ASN A N 1
ATOM 709 C CA . ASN A 1 98 ? 18.406 10.767 -5.752 1.00 89.56 98 ASN A CA 1
ATOM 710 C C . ASN A 1 98 ? 16.945 11.192 -5.565 1.00 89.56 98 ASN A C 1
ATOM 712 O O . ASN A 1 98 ? 16.614 11.885 -4.604 1.00 89.56 98 ASN A O 1
ATOM 716 N N . TRP A 1 99 ? 16.059 10.754 -6.457 1.00 90.00 99 TRP A N 1
ATOM 717 C CA . TRP A 1 99 ? 14.626 10.994 -6.319 1.00 90.00 99 TRP A CA 1
ATOM 718 C C . TRP A 1 99 ? 14.051 10.269 -5.089 1.00 90.00 99 TRP A C 1
ATOM 720 O O . TRP A 1 99 ? 13.341 10.877 -4.289 1.00 90.00 99 TRP A O 1
ATOM 730 N N . LEU A 1 100 ? 14.438 9.008 -4.856 1.00 87.12 100 LEU A N 1
ATOM 731 C CA . LEU A 1 100 ? 14.060 8.272 -3.645 1.00 87.12 100 LEU A CA 1
ATOM 732 C C . LEU A 1 100 ? 14.586 8.939 -2.369 1.00 87.12 100 LEU A C 1
ATOM 734 O O . LEU A 1 100 ? 13.888 8.950 -1.369 1.00 87.12 100 LEU A O 1
ATOM 738 N N . SER A 1 101 ? 15.789 9.513 -2.361 1.00 84.50 101 SER A N 1
ATOM 739 C CA . SER A 1 101 ? 16.337 10.139 -1.148 1.00 84.50 101 SER A CA 1
ATOM 740 C C . SER A 1 101 ? 15.739 11.515 -0.832 1.00 84.50 101 SER A C 1
ATOM 742 O O . SER A 1 101 ? 15.887 12.001 0.292 1.00 84.50 101 SER A O 1
ATOM 744 N N . THR A 1 102 ? 15.042 12.139 -1.783 1.00 84.25 102 THR A N 1
ATOM 745 C CA . THR A 1 102 ? 14.476 13.487 -1.638 1.00 84.25 102 THR A CA 1
ATOM 746 C C . THR A 1 102 ? 12.951 13.459 -1.619 1.00 84.25 102 THR A C 1
ATOM 748 O O . THR A 1 102 ? 12.352 13.736 -0.581 1.00 84.25 102 THR A O 1
ATOM 751 N N . THR A 1 103 ? 12.330 13.081 -2.734 1.00 83.38 103 THR A N 1
ATOM 752 C CA . THR A 1 103 ? 10.877 13.083 -2.937 1.00 83.38 103 THR A CA 1
ATOM 753 C C . THR A 1 103 ? 10.192 11.906 -2.239 1.00 83.38 103 THR A C 1
ATOM 755 O O . THR A 1 103 ? 9.192 12.096 -1.554 1.00 83.38 103 THR A O 1
ATOM 758 N N . ALA A 1 104 ? 10.743 10.693 -2.351 1.00 81.06 104 ALA A N 1
ATOM 759 C CA . ALA A 1 104 ? 10.144 9.465 -1.808 1.00 81.06 104 ALA A CA 1
ATOM 760 C C . ALA A 1 104 ? 10.996 8.823 -0.693 1.00 81.06 104 ALA A C 1
ATOM 762 O O . ALA A 1 104 ? 11.251 7.617 -0.691 1.00 81.06 104 ALA A O 1
ATOM 763 N N . ASN A 1 105 ? 11.459 9.646 0.256 1.00 80.75 105 ASN A N 1
ATOM 764 C CA . ASN A 1 105 ? 12.409 9.235 1.293 1.00 80.75 105 ASN A CA 1
ATOM 765 C C . ASN A 1 105 ? 11.788 8.273 2.322 1.00 80.75 105 ASN A C 1
ATOM 767 O O . ASN A 1 105 ? 11.196 8.688 3.322 1.00 80.75 105 ASN A O 1
ATOM 771 N N . ALA A 1 106 ? 11.980 6.974 2.082 1.00 72.31 106 ALA A N 1
ATOM 772 C CA . ALA A 1 106 ? 11.493 5.897 2.939 1.00 72.31 106 ALA A CA 1
ATOM 773 C C . ALA A 1 106 ? 12.163 5.862 4.326 1.00 72.31 106 ALA A C 1
ATOM 775 O O . ALA A 1 106 ? 11.502 5.527 5.305 1.00 72.31 106 ALA A O 1
ATOM 776 N N . ASP A 1 107 ? 13.436 6.252 4.451 1.00 72.06 107 ASP A N 1
ATOM 777 C CA . ASP A 1 107 ? 14.150 6.232 5.740 1.00 72.06 107 ASP A CA 1
ATOM 778 C C . ASP A 1 107 ? 13.564 7.260 6.718 1.00 72.06 107 ASP A C 1
ATOM 780 O O . ASP A 1 107 ? 13.371 6.990 7.907 1.00 72.06 107 ASP A O 1
ATOM 784 N N . LYS A 1 108 ? 13.203 8.442 6.204 1.00 72.19 108 LYS A N 1
ATOM 785 C CA . LYS A 1 108 ? 12.483 9.462 6.970 1.00 72.19 108 LYS A CA 1
ATOM 786 C C . LYS A 1 108 ? 11.112 8.949 7.419 1.00 72.19 108 LYS A C 1
ATOM 788 O O . LYS A 1 108 ? 10.712 9.224 8.550 1.00 72.19 108 LYS A O 1
ATOM 793 N N . ALA A 1 109 ? 10.418 8.194 6.564 1.00 70.56 109 ALA A N 1
ATOM 794 C CA . ALA A 1 109 ? 9.142 7.573 6.908 1.00 70.56 109 ALA A CA 1
ATOM 795 C C . ALA A 1 109 ? 9.304 6.490 7.991 1.00 70.56 109 ALA A C 1
ATOM 797 O O . ALA A 1 109 ? 8.553 6.496 8.960 1.00 70.56 109 ALA A O 1
ATOM 798 N N . ALA A 1 110 ? 10.319 5.625 7.897 1.00 68.31 110 ALA A N 1
ATOM 799 C CA . ALA A 1 110 ? 10.591 4.576 8.884 1.00 68.31 110 ALA A CA 1
ATOM 800 C C . ALA A 1 110 ? 10.856 5.140 10.289 1.00 68.31 110 ALA A C 1
ATOM 802 O O . ALA A 1 110 ? 10.311 4.639 11.271 1.00 68.31 110 ALA A O 1
ATOM 803 N N . LYS A 1 111 ? 11.623 6.233 10.393 1.00 70.88 111 LYS A N 1
ATOM 804 C CA . LYS A 1 111 ? 11.820 6.914 11.680 1.00 70.88 111 LYS A CA 1
ATOM 805 C C . LYS A 1 111 ? 10.501 7.451 12.244 1.00 70.88 111 LYS A C 1
ATOM 807 O O . LYS A 1 111 ? 10.218 7.263 13.420 1.00 70.88 111 LYS A O 1
ATOM 812 N N . ALA A 1 112 ? 9.681 8.077 11.400 1.00 71.94 112 ALA A N 1
ATOM 813 C CA . ALA A 1 112 ? 8.375 8.566 11.824 1.00 71.94 112 ALA A CA 1
ATOM 814 C C . ALA A 1 112 ? 7.455 7.427 12.295 1.00 71.94 112 ALA A C 1
ATOM 816 O O . ALA A 1 112 ? 6.681 7.643 13.219 1.00 71.94 112 ALA A O 1
ATOM 817 N N . ILE A 1 113 ? 7.551 6.233 11.696 1.00 68.06 113 ILE A N 1
ATOM 818 C CA . ILE A 1 113 ? 6.813 5.023 12.098 1.00 68.06 113 ILE A CA 1
ATOM 819 C C . ILE A 1 113 ? 7.242 4.549 13.497 1.00 68.06 113 ILE A C 1
ATOM 821 O O . ILE A 1 113 ? 6.386 4.205 14.306 1.00 68.06 113 ILE A O 1
ATOM 825 N N . LEU A 1 114 ? 8.540 4.563 13.807 1.00 69.62 114 LEU A N 1
ATOM 826 C CA . LEU A 1 114 ? 9.052 4.161 15.126 1.00 69.62 114 LEU A CA 1
ATOM 827 C C . LEU A 1 1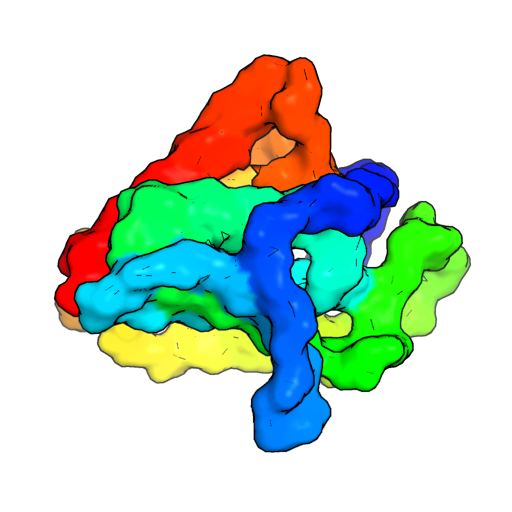14 ? 8.661 5.123 16.256 1.00 69.62 114 LEU A C 1
ATOM 829 O O . LEU A 1 114 ? 8.500 4.696 17.395 1.00 69.62 114 LEU A O 1
ATOM 833 N N . ASP A 1 115 ? 8.458 6.400 15.935 1.00 77.25 115 ASP A N 1
ATOM 834 C CA . ASP A 1 115 ? 8.005 7.415 16.892 1.00 77.25 115 ASP A CA 1
ATOM 835 C C . ASP A 1 115 ? 6.471 7.389 17.114 1.00 77.25 115 ASP A C 1
ATOM 837 O O . ASP A 1 115 ? 5.931 8.230 17.839 1.00 77.25 115 ASP A O 1
ATOM 841 N N . GLN A 1 116 ? 5.736 6.454 16.492 1.00 72.88 116 GLN A N 1
ATOM 842 C CA . GLN A 1 116 ? 4.281 6.365 16.640 1.00 72.88 116 GLN A CA 1
ATOM 843 C C . GLN A 1 116 ? 3.867 5.805 18.002 1.00 72.88 116 GLN A C 1
ATOM 845 O O . GLN A 1 116 ? 4.448 4.864 18.535 1.00 72.88 116 GLN A O 1
ATOM 850 N N . THR A 1 117 ? 2.767 6.338 18.529 1.00 80.75 117 THR A N 1
ATOM 851 C CA . THR A 1 117 ? 2.112 5.856 19.757 1.00 80.75 117 THR A CA 1
ATOM 852 C C . THR A 1 117 ? 0.965 4.879 19.475 1.00 80.75 117 THR A C 1
ATOM 854 O O . THR A 1 117 ? 0.190 4.538 20.372 1.00 80.75 117 THR A O 1
ATOM 857 N N . MET A 1 118 ? 0.839 4.447 18.219 1.00 87.50 118 MET A N 1
ATOM 858 C CA . MET A 1 118 ? -0.277 3.665 17.700 1.00 87.50 118 MET A CA 1
ATOM 859 C C . MET A 1 118 ? 0.210 2.296 17.201 1.00 87.50 118 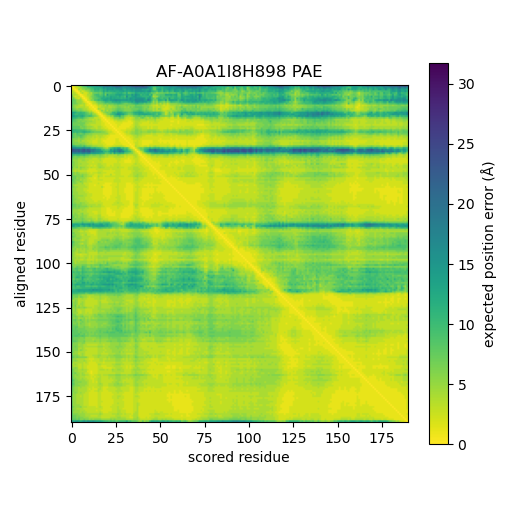MET A C 1
ATOM 861 O O . MET A 1 118 ? 1.358 2.180 16.774 1.00 87.50 118 MET A O 1
ATOM 865 N N . PRO A 1 119 ? -0.649 1.259 17.215 1.00 91.94 119 PRO A N 1
ATOM 866 C CA . PRO A 1 119 ? -0.339 -0.042 16.634 1.00 91.94 119 PRO A CA 1
ATOM 867 C C . PRO A 1 119 ? 0.057 0.069 15.167 1.00 91.94 119 PRO A C 1
ATOM 869 O O . PRO A 1 119 ? -0.407 0.963 14.458 1.00 91.94 119 PRO A O 1
ATOM 872 N N . ILE A 1 120 ? 0.847 -0.895 14.698 1.00 91.69 120 ILE A N 1
ATOM 873 C CA . ILE A 1 120 ? 1.360 -0.932 13.327 1.00 91.69 120 ILE A CA 1
ATOM 874 C C . ILE A 1 120 ? 1.110 -2.319 12.733 1.00 91.69 120 ILE A C 1
ATOM 876 O O . ILE A 1 120 ? 1.307 -3.331 13.406 1.00 91.69 120 ILE A O 1
ATOM 880 N N . ALA A 1 121 ? 0.689 -2.363 11.469 1.00 93.75 121 ALA A N 1
ATOM 881 C CA . ALA A 1 121 ? 0.598 -3.585 10.678 1.00 93.75 121 ALA A CA 1
ATOM 882 C C . ALA A 1 121 ? 1.677 -3.579 9.583 1.00 93.75 121 ALA A C 1
ATOM 884 O O . ALA A 1 121 ? 1.701 -2.682 8.743 1.00 93.75 121 ALA A O 1
ATOM 885 N N . LEU A 1 122 ? 2.563 -4.576 9.591 1.00 93.81 122 LEU A N 1
ATOM 886 C CA . LEU A 1 122 ? 3.665 -4.750 8.642 1.00 93.81 122 LEU A CA 1
ATOM 887 C C . LEU A 1 122 ? 3.395 -5.974 7.761 1.00 93.81 122 LEU A C 1
ATOM 889 O O . LEU A 1 122 ? 3.296 -7.093 8.263 1.00 93.81 122 LEU A O 1
ATOM 893 N N . LEU A 1 123 ? 3.245 -5.763 6.452 1.00 96.06 123 LEU A N 1
ATOM 894 C CA . LEU A 1 123 ? 2.863 -6.805 5.491 1.00 96.06 123 LEU A CA 1
ATOM 895 C C . LEU A 1 123 ? 3.903 -6.943 4.353 1.00 96.06 123 LEU A C 1
ATOM 897 O O . LEU A 1 123 ? 3.590 -6.608 3.209 1.00 96.06 123 LEU A O 1
ATOM 901 N N . PRO A 1 124 ? 5.150 -7.366 4.640 1.00 94.88 124 PRO A N 1
ATOM 902 C CA . PRO A 1 124 ? 6.220 -7.422 3.641 1.00 94.88 124 PRO A CA 1
ATOM 903 C C . PRO A 1 124 ? 6.018 -8.550 2.619 1.00 94.88 124 PRO A C 1
ATOM 905 O O . PRO A 1 124 ? 5.547 -9.642 2.957 1.00 94.88 124 PRO A O 1
ATOM 908 N N . ALA A 1 125 ? 6.415 -8.297 1.372 1.00 94.69 125 ALA A N 1
ATOM 909 C CA . ALA A 1 125 ? 6.482 -9.288 0.303 1.00 94.69 125 ALA A CA 1
ATOM 910 C C . ALA A 1 125 ? 7.767 -10.143 0.383 1.00 94.69 125 ALA A C 1
ATOM 912 O O . ALA A 1 125 ? 8.555 -10.046 1.324 1.00 94.69 125 ALA A O 1
ATOM 913 N N . SER A 1 126 ? 7.992 -11.013 -0.606 1.00 93.94 126 SER A N 1
ATOM 914 C CA . SER A 1 126 ? 9.116 -11.971 -0.587 1.00 93.94 126 SER A CA 1
ATOM 915 C C . SER A 1 126 ? 10.482 -11.307 -0.705 1.00 93.94 126 SER A C 1
ATOM 917 O O . SER A 1 126 ? 11.447 -11.753 -0.086 1.00 93.94 126 SER A O 1
ATOM 919 N N . ASP A 1 127 ? 10.545 -10.285 -1.550 1.00 91.31 127 ASP A N 1
ATOM 920 C CA . ASP A 1 127 ? 11.721 -9.493 -1.899 1.00 91.31 127 ASP A CA 1
ATOM 921 C C . ASP A 1 127 ? 11.867 -8.239 -1.023 1.00 91.31 127 ASP A C 1
ATOM 923 O O . ASP A 1 127 ? 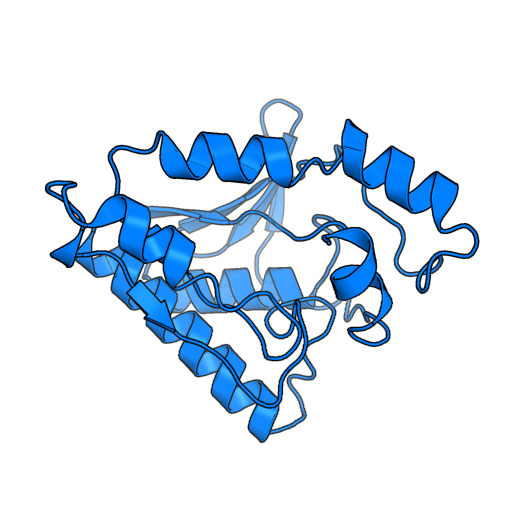12.875 -7.540 -1.124 1.00 91.31 127 ASP A O 1
ATOM 927 N N . ASP A 1 128 ? 10.923 -7.995 -0.112 1.00 89.62 128 ASP A N 1
ATOM 928 C CA . ASP A 1 128 ? 11.053 -6.994 0.939 1.00 89.62 128 ASP A CA 1
ATOM 929 C C . ASP A 1 128 ? 11.938 -7.498 2.095 1.00 89.62 128 ASP A C 1
ATOM 931 O O . ASP A 1 128 ? 12.025 -8.705 2.367 1.00 89.62 128 ASP A O 1
ATOM 935 N N . PRO A 1 129 ? 12.567 -6.585 2.862 1.00 88.88 129 PRO A N 1
ATOM 936 C CA . PRO A 1 129 ? 13.060 -6.922 4.185 1.00 88.88 129 PRO A CA 1
ATOM 937 C C . PRO A 1 129 ? 11.912 -7.478 5.025 1.00 88.88 129 PRO A C 1
ATOM 939 O O . PRO A 1 129 ? 10.803 -6.962 4.994 1.00 88.88 129 PRO A O 1
ATOM 942 N N . ASP A 1 130 ? 12.200 -8.487 5.838 1.00 88.69 130 ASP A N 1
ATOM 943 C CA . ASP A 1 130 ? 11.183 -9.160 6.643 1.00 88.69 130 ASP A CA 1
ATOM 944 C C . ASP A 1 130 ? 10.489 -8.238 7.660 1.00 88.69 130 ASP A C 1
ATOM 946 O O . ASP A 1 130 ? 9.390 -8.520 8.087 1.00 88.69 130 ASP A O 1
ATOM 950 N N . MET A 1 131 ? 11.104 -7.131 8.076 1.00 88.56 131 MET A N 1
ATOM 951 C CA . MET A 1 131 ? 10.559 -6.184 9.065 1.00 88.56 131 MET A CA 1
ATOM 952 C C . MET A 1 131 ? 10.195 -6.765 10.452 1.00 88.56 131 MET A C 1
ATOM 954 O O . MET A 1 131 ? 9.779 -5.995 11.312 1.00 88.56 131 MET A O 1
ATOM 958 N N . GLN A 1 132 ? 10.415 -8.054 10.752 1.00 90.25 132 GLN A N 1
ATOM 959 C CA . GLN A 1 132 ? 10.181 -8.602 12.099 1.00 90.25 132 GLN A CA 1
ATOM 960 C C . GLN A 1 132 ? 11.011 -7.875 13.158 1.00 90.25 132 GLN A C 1
ATOM 962 O O . GLN A 1 132 ? 10.497 -7.529 14.214 1.00 90.25 132 GLN A O 1
ATOM 967 N N . LYS A 1 133 ? 12.276 -7.562 12.856 1.00 88.94 133 LYS A N 1
ATOM 968 C CA . LYS A 1 133 ? 13.133 -6.777 13.760 1.00 88.94 133 LYS A CA 1
ATOM 969 C C . LYS A 1 133 ? 12.539 -5.403 14.079 1.00 88.94 133 LYS A C 1
ATOM 971 O O . LYS A 1 133 ? 12.596 -4.981 15.223 1.00 88.94 133 LYS A O 1
ATOM 976 N N . LEU A 1 134 ? 11.925 -4.750 13.088 1.00 85.62 134 LEU A N 1
ATOM 977 C CA . LEU A 1 134 ? 11.246 -3.467 13.282 1.00 85.62 134 LEU A CA 1
ATOM 978 C C . LEU A 1 134 ? 10.049 -3.623 14.228 1.00 85.62 134 LEU A C 1
ATOM 980 O O . LEU A 1 134 ? 9.849 -2.797 15.109 1.00 85.62 134 LEU A O 1
ATOM 984 N N . LEU A 1 135 ? 9.271 -4.701 14.082 1.00 89.31 135 LEU A N 1
ATOM 985 C CA . LEU A 1 135 ? 8.193 -4.998 15.022 1.00 89.31 135 LEU A CA 1
ATOM 986 C C . LEU A 1 135 ? 8.738 -5.249 16.437 1.00 89.31 135 LEU A C 1
ATOM 988 O O . LEU A 1 135 ? 8.168 -4.765 17.410 1.00 89.31 135 LEU A O 1
ATOM 992 N N . GLU A 1 136 ? 9.840 -5.987 16.565 1.00 91.00 136 GLU A N 1
ATOM 993 C CA . GLU A 1 136 ? 10.455 -6.305 17.857 1.00 91.00 136 GLU A CA 1
ATOM 994 C C . GLU A 1 136 ? 10.958 -5.069 18.613 1.00 91.00 136 GLU A C 1
ATOM 996 O O . GLU A 1 136 ? 10.922 -5.073 19.842 1.00 91.00 136 GLU A O 1
ATOM 1001 N N . GLU A 1 137 ? 11.354 -4.001 17.916 1.00 89.75 137 GLU A N 1
ATOM 1002 C CA . GLU A 1 137 ? 11.704 -2.712 18.536 1.00 89.75 137 GLU A CA 1
ATOM 1003 C C . GLU A 1 137 ? 10.515 -2.063 19.266 1.00 89.75 137 GLU A C 1
ATOM 1005 O O . GLU A 1 137 ? 10.705 -1.266 20.183 1.00 89.75 137 GLU A O 1
ATOM 1010 N N . LEU A 1 138 ? 9.281 -2.446 18.924 1.00 88.69 138 LEU A N 1
ATOM 1011 C CA . LEU A 1 138 ? 8.061 -1.949 19.560 1.00 88.69 138 LEU A CA 1
ATOM 1012 C C . LEU A 1 138 ? 7.613 -2.806 20.754 1.00 88.69 138 LEU A C 1
ATOM 1014 O O . LEU A 1 138 ? 6.562 -2.523 21.320 1.00 88.69 138 LEU A O 1
ATOM 1018 N N . ARG A 1 139 ? 8.361 -3.847 21.150 1.00 92.31 139 ARG A N 1
ATOM 1019 C CA . ARG A 1 139 ? 7.915 -4.860 22.133 1.00 92.31 139 ARG A CA 1
ATOM 1020 C C . ARG A 1 139 ? 7.496 -4.294 23.489 1.00 92.31 139 ARG A C 1
ATOM 1022 O O . ARG A 1 139 ? 6.569 -4.820 24.101 1.00 92.31 139 ARG A O 1
ATOM 1029 N N . ASP A 1 140 ? 8.152 -3.227 23.931 1.00 91.75 140 ASP A N 1
ATOM 1030 C CA . ASP A 1 140 ? 7.880 -2.588 25.223 1.00 91.75 140 ASP A CA 1
ATOM 1031 C C . ASP A 1 140 ? 6.776 -1.518 25.144 1.00 91.75 140 ASP A C 1
ATOM 1033 O O . ASP A 1 140 ? 6.408 -0.914 26.153 1.00 91.75 140 ASP A O 1
ATOM 1037 N N . GLN A 1 141 ? 6.220 -1.274 23.954 1.00 90.38 141 GLN A N 1
ATOM 1038 C CA . GLN A 1 141 ? 5.146 -0.308 23.774 1.00 90.38 141 GLN A CA 1
ATOM 1039 C C . GLN A 1 141 ? 3.808 -0.867 24.282 1.00 90.38 141 GLN A C 1
ATOM 1041 O O . GLN A 1 141 ? 3.478 -2.029 24.027 1.00 90.38 141 GLN A O 1
ATOM 1046 N N . PRO A 1 142 ? 2.956 -0.043 24.922 1.00 93.12 142 PRO A N 1
ATOM 1047 C CA . PRO A 1 142 ? 1.680 -0.500 25.485 1.00 93.12 142 PRO A CA 1
ATOM 1048 C C . PRO A 1 142 ? 0.700 -1.018 24.422 1.00 93.12 142 PRO A C 1
ATOM 1050 O O . PRO A 1 142 ? -0.243 -1.740 24.735 1.00 93.12 142 PRO A O 1
ATOM 1053 N N . PHE A 1 143 ? 0.914 -0.650 23.159 1.00 92.31 143 PHE A N 1
ATOM 1054 C CA . PHE A 1 143 ? 0.096 -1.058 22.026 1.00 92.31 143 PHE A CA 1
ATOM 1055 C C . PHE A 1 143 ? 0.645 -2.278 21.270 1.00 92.31 143 PHE A C 1
ATOM 1057 O O . PHE A 1 143 ? -0.014 -2.728 20.332 1.00 92.31 143 PHE A O 1
ATOM 1064 N N . TYR A 1 144 ? 1.810 -2.815 21.655 1.00 93.12 144 TYR A N 1
ATOM 1065 C CA . TYR A 1 144 ? 2.516 -3.875 20.925 1.00 93.12 144 TYR A CA 1
ATOM 1066 C C . TYR A 1 144 ? 1.649 -5.104 20.639 1.00 93.12 144 TYR A C 1
ATOM 1068 O O . TYR A 1 144 ? 1.677 -5.645 19.539 1.00 93.12 144 TYR A O 1
ATOM 1076 N N . SER A 1 145 ? 0.822 -5.512 21.605 1.00 94.88 145 SER A N 1
ATOM 1077 C CA . SER A 1 145 ? -0.074 -6.670 21.478 1.00 94.88 145 SER A CA 1
ATOM 1078 C C . SER A 1 145 ? -1.124 -6.531 20.371 1.00 94.88 145 SER A C 1
ATOM 1080 O O . SER A 1 145 ? -1.747 -7.523 19.999 1.00 94.88 145 SER A O 1
ATOM 1082 N N . ARG A 1 146 ? -1.329 -5.315 19.854 1.00 95.56 146 ARG A N 1
ATOM 1083 C CA . ARG A 1 146 ? -2.251 -5.008 18.756 1.00 95.56 146 ARG A CA 1
ATOM 1084 C C . ARG A 1 146 ? -1.539 -4.843 17.414 1.00 95.56 146 ARG A C 1
ATOM 1086 O O . ARG A 1 146 ? -2.215 -4.696 16.400 1.00 95.56 146 ARG A O 1
ATOM 1093 N N . CYS A 1 147 ? -0.206 -4.825 17.398 1.00 94.69 147 CYS A N 1
ATOM 1094 C CA . CYS A 1 147 ? 0.565 -4.784 16.163 1.00 94.69 147 CYS A CA 1
ATOM 1095 C C . CYS A 1 147 ? 0.442 -6.111 15.404 1.00 94.69 147 CYS A C 1
ATOM 1097 O O . CYS A 1 147 ? 0.256 -7.176 15.993 1.00 94.69 147 CYS A O 1
ATOM 1099 N N . VAL A 1 148 ? 0.572 -6.044 14.082 1.00 96.06 148 VAL A N 1
ATOM 1100 C CA . VAL A 1 148 ? 0.468 -7.199 13.188 1.00 96.06 148 VAL A CA 1
ATOM 1101 C C . VAL A 1 148 ? 1.721 -7.276 12.330 1.00 96.06 148 VAL A C 1
ATOM 1103 O O . VAL A 1 148 ? 2.164 -6.276 11.776 1.00 96.06 148 VAL A O 1
ATOM 1106 N N . HIS A 1 149 ? 2.268 -8.476 12.174 1.00 96.00 149 HIS A N 1
ATOM 1107 C CA . HIS A 1 149 ? 3.238 -8.784 11.130 1.00 96.00 149 HIS A CA 1
ATOM 1108 C C . HIS A 1 149 ? 2.730 -9.969 10.323 1.00 96.00 149 HIS A C 1
ATOM 1110 O O . HIS A 1 149 ? 2.250 -10.953 10.893 1.00 96.00 149 HIS A O 1
ATOM 1116 N N . ARG A 1 150 ? 2.781 -9.849 8.996 1.00 96.56 150 ARG A N 1
ATOM 1117 C CA . ARG A 1 150 ? 2.363 -10.914 8.090 1.00 96.56 150 ARG A CA 1
ATOM 1118 C C . ARG A 1 150 ? 3.163 -10.881 6.797 1.00 96.56 150 ARG A C 1
ATOM 1120 O O . ARG A 1 150 ? 2.918 -10.045 5.935 1.00 96.56 150 ARG A O 1
ATOM 1127 N N . ARG A 1 151 ? 4.099 -11.817 6.655 1.00 96.31 151 ARG A N 1
ATOM 1128 C CA . ARG A 1 151 ? 4.904 -11.976 5.440 1.00 96.31 151 ARG A CA 1
ATOM 1129 C C . ARG A 1 151 ? 4.138 -12.693 4.329 1.00 96.31 151 ARG A C 1
ATOM 1131 O O . ARG A 1 151 ? 3.462 -13.689 4.580 1.00 96.31 151 ARG A O 1
ATOM 1138 N N . TYR A 1 152 ? 4.302 -12.216 3.098 1.00 96.44 152 TYR A N 1
ATOM 1139 C CA . TYR A 1 152 ? 3.700 -12.783 1.892 1.00 96.44 152 TYR A CA 1
ATOM 1140 C C . TYR A 1 152 ? 4.769 -13.347 0.950 1.00 96.44 152 TYR A C 1
ATOM 1142 O O . TYR A 1 152 ? 5.228 -12.692 0.012 1.00 96.44 152 TYR A O 1
ATOM 1150 N N . ASP A 1 153 ? 5.149 -14.604 1.177 1.00 94.81 153 ASP A N 1
ATOM 1151 C CA . ASP A 1 153 ? 6.098 -15.304 0.309 1.00 94.81 153 ASP A CA 1
ATOM 1152 C C . ASP A 1 153 ? 5.462 -15.711 -1.029 1.00 94.81 153 ASP A C 1
ATOM 1154 O O . ASP A 1 153 ? 4.288 -16.066 -1.092 1.00 94.81 153 ASP A O 1
ATOM 1158 N N . GLY A 1 154 ? 6.226 -15.688 -2.121 1.00 92.88 154 GLY A N 1
ATOM 1159 C CA . GLY A 1 154 ? 5.790 -15.947 -3.495 1.00 92.88 154 GLY A CA 1
ATOM 1160 C C . GLY A 1 154 ? 5.047 -14.793 -4.183 1.00 92.88 154 GLY A C 1
ATOM 1161 O O . GLY A 1 154 ? 4.316 -15.055 -5.135 1.00 92.88 154 GLY A O 1
ATOM 1162 N N . VAL A 1 155 ? 5.158 -13.564 -3.680 1.00 94.62 155 VAL A N 1
ATOM 1163 C CA . VAL A 1 155 ? 4.732 -12.323 -4.355 1.00 94.62 155 VAL A CA 1
ATOM 1164 C C . VAL A 1 155 ? 5.802 -11.253 -4.179 1.00 94.62 155 VAL A C 1
ATOM 1166 O O . VAL A 1 155 ? 6.528 -11.270 -3.184 1.00 94.62 155 VAL A O 1
ATOM 1169 N N . SER A 1 156 ? 5.894 -10.345 -5.144 1.00 93.12 156 SER A N 1
ATOM 1170 C CA . SER A 1 156 ? 6.855 -9.242 -5.127 1.00 93.12 156 SER A CA 1
ATOM 1171 C C . SER A 1 156 ? 6.318 -8.004 -4.419 1.00 93.12 156 SER A C 1
ATOM 1173 O O . SER A 1 156 ? 5.109 -7.833 -4.245 1.00 93.12 156 SER A O 1
ATOM 1175 N N . HIS A 1 157 ? 7.224 -7.111 -4.045 1.00 91.81 157 HIS A N 1
ATOM 1176 C CA . HIS A 1 157 ? 6.930 -5.786 -3.532 1.00 91.81 157 HIS A CA 1
ATOM 1177 C C . HIS A 1 157 ? 5.839 -5.111 -4.372 1.00 91.81 157 HIS A C 1
ATOM 1179 O O . HIS A 1 157 ? 5.874 -5.131 -5.604 1.00 91.81 157 HIS A O 1
ATOM 1185 N N . GLY A 1 158 ? 4.852 -4.497 -3.720 1.00 92.25 158 GLY A N 1
ATOM 1186 C CA . GLY A 1 158 ? 3.746 -3.829 -4.412 1.00 92.25 158 GLY A CA 1
ATOM 1187 C C . GLY A 1 158 ? 2.705 -4.770 -5.040 1.00 92.25 158 GLY A C 1
ATOM 1188 O O . GLY A 1 158 ? 1.950 -4.324 -5.908 1.00 92.25 158 GLY A O 1
ATOM 1189 N N . PHE A 1 159 ? 2.624 -6.040 -4.614 1.00 95.25 159 PHE A N 1
ATOM 1190 C CA . PHE A 1 159 ? 1.633 -7.014 -5.108 1.00 95.25 159 PHE A CA 1
ATOM 1191 C C . PHE A 1 159 ? 0.168 -6.632 -4.851 1.00 95.25 159 PHE A C 1
ATOM 1193 O O . PHE A 1 159 ? -0.711 -7.096 -5.563 1.00 95.25 159 PHE A O 1
ATOM 1200 N N . CYS A 1 160 ? -0.128 -5.772 -3.874 1.00 95.25 160 CYS A N 1
ATOM 1201 C CA . CYS A 1 160 ? -1.479 -5.217 -3.700 1.00 95.25 160 CYS A CA 1
ATOM 1202 C C . CYS A 1 160 ? -1.791 -4.064 -4.673 1.00 95.25 160 CYS A C 1
ATOM 1204 O O . CYS A 1 160 ? -2.923 -3.587 -4.717 1.00 95.25 160 CYS A O 1
ATOM 1206 N N . ALA A 1 161 ? -0.793 -3.591 -5.422 1.00 93.88 161 ALA A N 1
ATOM 1207 C CA . ALA A 1 161 ? -0.823 -2.363 -6.208 1.00 93.88 1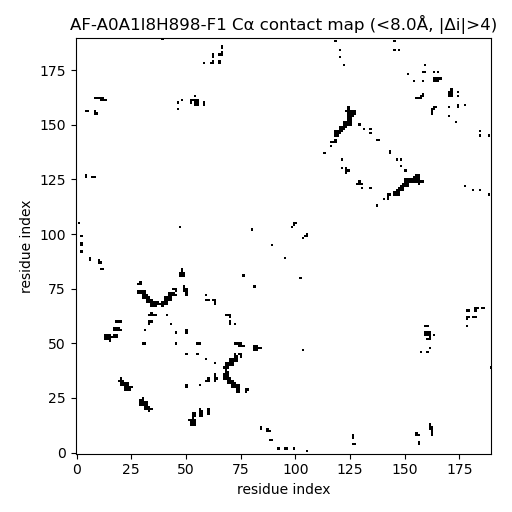61 ALA A CA 1
ATOM 1208 C C . ALA A 1 161 ? -0.294 -2.611 -7.636 1.00 93.88 161 ALA A C 1
ATOM 1210 O O . ALA A 1 161 ? -0.723 -3.546 -8.310 1.00 93.88 161 ALA A O 1
ATOM 1211 N N . ALA A 1 162 ? 0.625 -1.770 -8.126 1.00 92.88 162 ALA A N 1
ATOM 1212 C CA . ALA A 1 162 ? 1.084 -1.765 -9.519 1.00 92.88 162 ALA A CA 1
ATOM 1213 C C . ALA A 1 162 ? 1.721 -3.089 -9.990 1.00 92.88 162 ALA A C 1
ATOM 1215 O O . ALA A 1 162 ? 1.810 -3.328 -11.194 1.00 92.88 162 ALA A O 1
ATOM 1216 N N . ARG A 1 163 ? 2.183 -3.945 -9.072 1.00 92.25 163 ARG A N 1
ATOM 1217 C CA . ARG A 1 163 ? 2.863 -5.214 -9.389 1.00 92.25 163 ARG A CA 1
ATOM 1218 C C . ARG A 1 163 ? 2.013 -6.457 -9.117 1.00 92.25 163 ARG A C 1
ATOM 1220 O O . ARG A 1 163 ? 2.491 -7.565 -9.326 1.00 92.25 163 ARG A O 1
ATOM 1227 N N . GLY A 1 164 ? 0.768 -6.283 -8.679 1.00 91.94 164 GLY A N 1
ATOM 1228 C CA . GLY A 1 164 ? -0.181 -7.380 -8.515 1.00 91.94 164 GLY A CA 1
ATOM 1229 C C . GLY A 1 164 ? -0.876 -7.755 -9.813 1.00 91.94 164 GLY A C 1
ATOM 1230 O O . GLY A 1 164 ? -1.478 -6.891 -10.456 1.00 91.94 164 GLY A O 1
ATOM 1231 N N . ASP A 1 165 ? -0.878 -9.043 -10.153 1.00 91.94 165 ASP A N 1
ATOM 1232 C CA . ASP A 1 165 ? -1.787 -9.587 -11.161 1.00 91.94 165 ASP A CA 1
ATOM 1233 C C . ASP A 1 165 ? -3.033 -10.171 -10.491 1.00 91.94 165 ASP A C 1
ATOM 1235 O O . ASP A 1 165 ? -3.020 -11.262 -9.926 1.00 91.94 165 ASP A O 1
ATOM 1239 N N . ARG A 1 166 ? -4.143 -9.439 -10.580 1.00 92.44 166 ARG A N 1
ATOM 1240 C CA . ARG A 1 166 ? -5.431 -9.853 -10.006 1.00 92.44 166 ARG A CA 1
ATOM 1241 C C . ARG A 1 166 ? -6.125 -10.961 -10.810 1.00 92.44 166 ARG A C 1
ATOM 1243 O O . ARG A 1 166 ? -7.129 -11.491 -10.342 1.00 92.44 166 ARG A O 1
ATOM 1250 N N . ASN A 1 167 ? -5.614 -11.316 -11.993 1.00 93.00 167 ASN A N 1
ATOM 1251 C CA . ASN A 1 167 ? -6.092 -12.466 -12.767 1.00 93.00 167 ASN A CA 1
ATOM 1252 C C . ASN A 1 167 ? -5.353 -13.762 -12.404 1.00 93.00 167 ASN A C 1
ATOM 1254 O O . ASN A 1 167 ? -5.854 -14.850 -12.691 1.00 93.00 167 ASN A O 1
ATOM 1258 N N . ASP A 1 168 ? -4.187 -13.668 -11.759 1.00 94.81 168 ASP A N 1
ATOM 1259 C CA . ASP A 1 168 ? -3.506 -14.825 -11.190 1.00 94.81 168 ASP A CA 1
ATOM 1260 C C . ASP A 1 168 ? -4.154 -15.189 -9.848 1.00 94.81 168 ASP A C 1
ATOM 1262 O O . ASP A 1 168 ? -4.141 -14.416 -8.890 1.00 94.81 168 ASP A O 1
ATOM 1266 N N . ALA A 1 169 ? -4.721 -16.394 -9.761 1.00 96.25 169 ALA A N 1
ATOM 1267 C CA . ALA A 1 169 ? -5.463 -16.827 -8.580 1.00 96.25 169 ALA A CA 1
ATOM 1268 C C . ALA A 1 169 ? -4.614 -16.847 -7.294 1.00 96.25 169 ALA A C 1
ATOM 1270 O O . ALA A 1 169 ? -5.134 -16.549 -6.220 1.00 96.25 169 ALA A O 1
ATOM 1271 N N . LYS A 1 170 ? -3.314 -17.164 -7.388 1.00 95.69 170 LYS A N 1
ATOM 1272 C CA . LYS A 1 170 ? -2.420 -17.244 -6.220 1.00 95.69 170 LYS A CA 1
ATOM 1273 C C . LYS A 1 170 ? -2.034 -15.859 -5.721 1.00 95.69 170 LYS A C 1
ATOM 1275 O O . LYS A 1 170 ? -1.895 -15.654 -4.516 1.00 95.69 170 LYS A O 1
ATOM 1280 N N . GLN A 1 171 ? -1.832 -14.910 -6.632 1.00 95.81 171 GLN A N 1
ATOM 1281 C CA . GLN A 1 171 ? -1.623 -13.517 -6.250 1.00 95.81 171 GLN A CA 1
ATOM 1282 C C . GLN A 1 171 ? -2.905 -12.924 -5.674 1.00 95.81 171 GLN A C 1
ATOM 1284 O O . GLN A 1 171 ? -2.862 -12.308 -4.613 1.00 95.81 171 GLN A O 1
ATOM 1289 N N . MET A 1 172 ? -4.050 -13.175 -6.313 1.00 96.12 172 MET A N 1
ATOM 1290 C CA . MET A 1 172 ? -5.340 -12.671 -5.853 1.00 96.12 172 MET A CA 1
ATOM 1291 C C . MET A 1 172 ? -5.690 -13.163 -4.444 1.00 96.12 172 MET A C 1
ATOM 1293 O O . MET A 1 172 ? -6.151 -12.371 -3.625 1.00 96.12 172 MET A O 1
ATOM 1297 N N . GLU A 1 173 ? -5.411 -14.428 -4.119 1.00 97.88 173 GLU A N 1
ATOM 1298 C CA . GLU A 1 173 ? -5.560 -14.961 -2.758 1.00 97.88 173 GLU A CA 1
ATOM 1299 C C . GLU A 1 173 ? -4.796 -14.114 -1.727 1.00 97.88 173 GLU A C 1
ATOM 1301 O O . GLU A 1 173 ? -5.364 -13.691 -0.721 1.00 97.88 173 GLU A O 1
ATOM 1306 N N . LYS A 1 174 ? -3.531 -13.785 -2.009 1.00 97.88 174 LYS A N 1
ATOM 1307 C CA . LYS A 1 174 ? -2.687 -12.976 -1.117 1.00 97.88 174 LYS A CA 1
ATOM 1308 C C . LYS A 1 174 ? -3.132 -11.520 -1.049 1.00 97.88 174 LYS A C 1
ATOM 1310 O O . LYS A 1 174 ? -3.082 -10.926 0.021 1.00 97.88 174 LYS A O 1
ATOM 1315 N N . ILE A 1 175 ? -3.591 -10.945 -2.162 1.00 97.44 175 ILE A N 1
ATOM 1316 C CA . ILE A 1 175 ? -4.150 -9.583 -2.196 1.00 97.44 175 ILE A CA 1
ATOM 1317 C C . ILE A 1 175 ? -5.380 -9.499 -1.285 1.00 97.44 175 ILE A C 1
ATOM 1319 O O . ILE A 1 175 ? -5.508 -8.564 -0.492 1.00 97.44 175 ILE A O 1
ATOM 1323 N N . LEU A 1 176 ? -6.276 -10.486 -1.370 1.00 97.75 176 LEU A N 1
ATOM 1324 C CA . LEU A 1 176 ? -7.478 -10.553 -0.539 1.00 97.75 176 LEU A CA 1
ATOM 1325 C C . LEU A 1 176 ? -7.140 -10.757 0.940 1.00 97.75 176 LEU A C 1
ATOM 1327 O O . LEU A 1 176 ? -7.744 -10.115 1.796 1.00 97.75 176 LEU A O 1
ATOM 1331 N N . ASP A 1 177 ? -6.164 -11.607 1.237 1.00 98.31 177 ASP A N 1
ATOM 1332 C CA . ASP A 1 177 ? -5.690 -11.859 2.596 1.00 98.31 177 ASP A CA 1
ATOM 1333 C C . ASP A 1 177 ? -5.001 -10.627 3.219 1.00 98.31 177 ASP A C 1
ATOM 1335 O O . ASP A 1 177 ? -5.256 -10.291 4.379 1.00 98.31 177 ASP A O 1
ATOM 1339 N N . ALA A 1 178 ? -4.220 -9.878 2.433 1.00 97.94 178 ALA A N 1
ATOM 1340 C CA . ALA A 1 178 ? -3.639 -8.600 2.843 1.00 97.94 178 ALA A CA 1
ATOM 1341 C C . ALA A 1 178 ? -4.710 -7.548 3.132 1.00 97.94 178 ALA A C 1
ATOM 1343 O O . ALA A 1 178 ? -4.677 -6.910 4.187 1.00 97.94 178 ALA A O 1
ATOM 1344 N N . ARG A 1 179 ? -5.703 -7.412 2.246 1.00 97.62 179 ARG A N 1
ATOM 1345 C CA . ARG A 1 179 ? -6.863 -6.541 2.470 1.00 97.62 179 ARG A CA 1
ATOM 1346 C C . ARG A 1 179 ? -7.598 -6.914 3.753 1.00 97.62 179 ARG A C 1
ATOM 1348 O O . ARG A 1 179 ? -7.888 -6.039 4.562 1.00 97.62 179 ARG A O 1
ATOM 1355 N N . ASP A 1 180 ? -7.916 -8.192 3.934 1.00 98.06 180 ASP A N 1
ATOM 1356 C CA . ASP A 1 180 ? -8.682 -8.666 5.086 1.00 98.06 180 ASP A CA 1
ATOM 1357 C C . ASP A 1 180 ? -7.904 -8.474 6.392 1.00 98.06 180 ASP A C 1
ATOM 1359 O O . ASP A 1 180 ? -8.483 -8.049 7.393 1.00 98.06 180 ASP A O 1
ATOM 1363 N N . THR A 1 181 ? -6.589 -8.702 6.364 1.00 97.94 181 THR A N 1
ATOM 1364 C CA . THR A 1 181 ? -5.689 -8.442 7.493 1.00 97.94 181 THR A CA 1
ATOM 1365 C C . THR A 1 181 ? -5.684 -6.957 7.865 1.00 97.94 181 THR A C 1
ATOM 1367 O O . THR A 1 181 ? -5.868 -6.626 9.036 1.00 97.94 181 THR A O 1
ATOM 1370 N N . LEU A 1 182 ? -5.528 -6.054 6.888 1.00 96.75 182 LEU A N 1
ATOM 1371 C CA . LEU A 1 182 ? -5.523 -4.605 7.128 1.00 96.75 182 LEU A CA 1
ATOM 1372 C C . LEU A 1 182 ? -6.884 -4.084 7.591 1.00 96.75 182 LEU A C 1
ATOM 1374 O O . LEU A 1 182 ? -6.943 -3.287 8.524 1.00 96.75 182 LEU A O 1
ATOM 1378 N N . ALA A 1 183 ? -7.977 -4.550 6.983 1.00 95.81 183 ALA A N 1
ATOM 1379 C CA . ALA A 1 183 ? -9.324 -4.166 7.384 1.00 95.81 183 ALA A CA 1
ATOM 1380 C C . ALA A 1 183 ? -9.614 -4.592 8.825 1.00 95.81 183 ALA A C 1
ATOM 1382 O O . ALA A 1 183 ? -10.087 -3.783 9.619 1.00 95.81 183 ALA A O 1
ATOM 1383 N N . LYS A 1 184 ? -9.278 -5.838 9.186 1.00 96.12 184 LYS A N 1
ATOM 1384 C CA . LYS A 1 184 ? -9.417 -6.324 10.561 1.00 96.12 184 LYS A CA 1
ATOM 1385 C C . LYS A 1 184 ? -8.567 -5.507 11.530 1.00 96.12 184 LYS A C 1
ATOM 1387 O O . LYS A 1 184 ? -9.087 -5.055 12.542 1.00 96.12 184 LYS A O 1
ATOM 1392 N N . PHE A 1 185 ? -7.290 -5.302 11.212 1.00 96.00 185 PHE A N 1
ATOM 1393 C CA . PHE A 1 185 ? -6.390 -4.501 12.036 1.00 96.00 185 PHE A CA 1
ATOM 1394 C C . PHE A 1 185 ? -6.944 -3.092 12.268 1.00 96.00 185 PHE A C 1
ATOM 1396 O O . PHE A 1 185 ? -6.932 -2.610 13.397 1.00 96.00 185 PHE A O 1
ATOM 1403 N N . PHE A 1 186 ? -7.469 -2.450 11.225 1.00 92.81 186 PHE A N 1
ATOM 1404 C CA . PHE A 1 186 ? -8.086 -1.137 11.346 1.00 92.81 186 PHE A CA 1
ATOM 1405 C C . PHE A 1 186 ? -9.348 -1.178 12.217 1.00 92.81 186 PHE A C 1
ATOM 1407 O O . PHE A 1 186 ? -9.453 -0.390 13.147 1.00 92.81 186 PHE A O 1
ATOM 1414 N N . ILE A 1 187 ? -10.271 -2.117 11.978 1.00 92.81 187 ILE A N 1
ATOM 1415 C CA . ILE A 1 187 ? -11.513 -2.257 12.760 1.00 92.81 187 ILE A CA 1
ATOM 1416 C C . ILE A 1 187 ? -11.226 -2.514 14.245 1.00 92.81 187 ILE A C 1
ATOM 1418 O O . ILE A 1 187 ? -11.868 -1.906 15.096 1.00 92.81 187 ILE A O 1
ATOM 1422 N N . ASP A 1 188 ? -10.267 -3.385 14.560 1.00 94.06 188 ASP A N 1
ATOM 1423 C CA . ASP A 1 188 ? -9.925 -3.752 15.940 1.00 94.06 188 ASP A CA 1
ATOM 1424 C C . ASP A 1 188 ? -9.253 -2.598 16.718 1.00 94.06 188 ASP A C 1
ATOM 1426 O O . ASP A 1 188 ? -9.144 -2.659 17.944 1.00 94.06 188 ASP A O 1
ATOM 1430 N N . ASN A 1 189 ? -8.780 -1.559 16.018 1.00 89.44 189 ASN A N 1
ATOM 1431 C CA . ASN A 1 189 ? -8.046 -0.427 16.590 1.00 89.44 189 ASN A CA 1
ATOM 1432 C C . ASN A 1 189 ? -8.714 0.944 16.366 1.00 89.44 189 ASN A C 1
ATOM 1434 O O . ASN A 1 189 ? -8.127 1.951 16.774 1.00 89.44 189 ASN A O 1
ATOM 1438 N N . ALA A 1 190 ? -9.887 0.979 15.721 1.00 79.50 190 ALA A N 1
ATOM 1439 C CA . ALA A 1 190 ? -10.666 2.185 15.424 1.00 79.50 190 ALA A CA 1
ATOM 1440 C C . ALA A 1 190 ? -11.548 2.650 16.592 1.00 79.50 190 ALA A C 1
ATOM 1442 O O . ALA A 1 190 ? -11.963 1.805 17.417 1.00 79.50 190 ALA A O 1
#